Protein 4HNO (pdb70)

Sequence (285 aa):
MIKIGAHMPISKGFDRRVPQDTVNIGGNSFQIFPHNARSWSAKLPSDEEAATKFKREMKKHGIDWENAFCHSGYYLINLASPKDDDIWQKSVELLKKEVEICRRKLGIRYLNIHPGSHLGTGEEEEGIDRIVRGLNEEVLNNTEGVVILLENVSQKGGNIGYKLEQQLKKIRDLVDQRDRVAITYDTCHGFDSGYDITKKKEGVEALLNEIESLFGLERLKMIHLNDSKYPLGAAKDRHERIGSGFIGEEGFAVFFSFKEIQEVPWILETPGGNEEHAEDIKKVFEIIEKFGIE

Organism: Thermotoga maritima (strain ATCC 43589 / DSM 3109 / JCM 10099 / NBRC 100826 / MSB8) (NCBI:txid243274)

Solvent-accessible surface area: 12314 Å² total; per-residue (Å²): 135,19,53,2,0,0,38,1,73,29,110,186,24,24,12,100,0,0,57,33,0,65,104,10,48,10,60,0,0,0,0,57,2,25,129,33,227,64,72,93,10,183,82,11,63,105,109,22,5,85,73,0,90,130,8,1,176,137,40,64,12,73,57,71,7,0,0,0,3,4,14,159,80,18,25,2,0,1,41,110,87,98,61,35,98,95,0,3,96,4,0,35,67,0,0,72,0,0,122,56,0,14,2,106,12,0,0,2,59,0,11,21,24,95,65,64,22,55,126,90,0,7,85,57,0,14,168,0,0,28,72,0,0,74,93,9,126,52,2,22,0,0,0,0,0,6,0,94,77,88,7,40,2,0,41,81,0,57,10,0,46,82,0,25,77,100,2,90,54,126,110,24,0,0,0,0,1,0,0,0,4,0,7,2,17,44,26,33,0,40,126,116,94,19,0,76,56,2,12,101,56,0,97,96,33,19,22,57,109,28,9,39,0,0,0,0,0,0,0,100,83,66,80,44,31,27,101,38,130,41,21,65,5,24,78,21,117,7,12,50,121,2,0,7,40,0,1,55,34,118,77,2,20,117,12,10,1,0,0,30,6,52,54,33,33,127,58,8,16,96,4,5,127,63,0,86,96,2,33,146,138,74,57,28,127

Radius of gyration: 17.95 Å; Cα contacts (8 Å, |Δi|>4): 634; chains: 1; bounding box: 44×44×40 Å

InterPro domains:
  IPR001719 AP endonuclease 2 [MF_00152] (2-279)
  IPR001719 AP endonuclease 2 [PS51432] (1-280)
  IPR001719 AP endonuclease 2 [PTHR21445] (2-280)
  IPR001719 AP endonuclease 2 [SM00518] (3-279)
  IPR001719 AP endonuclease 2 [TIGR00587] (3-273)
  IPR001719 AP endonuclease 2 [cd00019] (4-282)
  IPR013022 Xylose isomerase-like, TIM barrel domain [PF01261] (21-272)
  IPR018246 AP endonuclease 2, zinc binding site [PS00729] (69-77)
  IPR018246 AP endonuclease 2, zinc binding site [PS00730] (174-181)
  IPR018246 AP endonuclease 2, zinc binding site [PS00731] (214-230)
  IPR036237 Xylose isomerase-like superfamily [SSF51658] (1-281)

Nearest PDB structures (foldseek):
  4hno-assembly1_A  TM=1.004E+00  e=1.599E-60  Thermotoga maritima MSB8
  2nq9-assembly1_A  TM=9.482E-01  e=7.000E-30  Escherichia coli
  2nqj-assembly1_A  TM=9.503E-01  e=1.120E-29  Escherichia coli
  8rly-assembly2_B  TM=9.471E-01  e=1.593E-29  Escherichia coli
  4k1g-assembly2_B  TM=9.510E-01  e=4.864E-29  Escherichia coli K-12

CATH classification: 3.20.20.150

B-factor: mean 17.29, std 10.72, range [5.76, 84.01]

Foldseek 3Di:
DFAEFAEAEAPVALLCVLVLGVVLVHQAYEYALADDPDLDGDADDLVRLVSNVVSCVVSVRDLLRYEYEYDPQQALLEPDVVSNVSNLVSVLVSLVNCVSNVRAEYEYAQHFNQPPDLVSSLVSSQVSVQSNDVVDDRHAYAHEAAFDPGRGFRLDVVRVLVNLVSHPPSVSYAYEYEPQSNQLSQQQLLDLVSLVVVVVVCCVRPRLVRHREYAYFAYQDGGNNRDPATAQAQPHHCHLNSVLSNCLDVSSSVHYYYYPHPDHSVSRSVSVVSSVVSCVVVVRD

Structure (mmCIF, N/CA/C/O backbone):
data_4HNO
#
_entry.id   4HNO
#
_cell.length_a   123.370
_cell.length_b   123.370
_cell.length_c   35.395
_cell.angle_alpha   90.00
_cell.angle_beta   90.00
_cell.angle_gamma   120.00
#
_symmetry.space_group_name_H-M   'P 61'
#
loop_
_entity.id
_entity.type
_entity.pdbx_description
1 polymer 'Probable endonuclease 4'
2 non-polymer 'ZINC ION'
3 non-polymer 'MANGANESE (II) ION'
4 non-polymer 'MAGNESIUM ION'
5 non-polymer 2-AMINO-2-HYDROXYMETHYL-PROPANE-1,3-DIOL
6 non-polymer 1,2-ETHANEDIOL
7 non-polymer 'SULFATE ION'
8 water water
#
loop_
_atom_site.group_PDB
_atom_site.id
_atom_site.type_symbol
_atom_site.label_atom_id
_atom_site.label_alt_id
_atom_site.label_comp_id
_atom_site.label_asym_id
_atom_site.label_entity_id
_atom_site.label_seq_id
_atom_site.pdbx_PDB_ins_code
_atom_site.Cartn_x
_atom_site.Cartn_y
_atom_site.Cartn_z
_atom_site.occupancy
_atom_site.B_iso_or_equiv
_atom_site.auth_seq_id
_atom_site.auth_comp_id
_atom_site.auth_asym_id
_atom_site.auth_atom_id
_atom_site.pdbx_PDB_model_num
ATOM 1 N N . MET A 1 4 ? 11.455 33.791 -25.105 1.00 30.82 1 MET A N 1
ATOM 2 C CA . MET A 1 4 ? 10.811 35.033 -25.590 1.00 29.35 1 MET A CA 1
ATOM 3 C C . MET A 1 4 ? 10.657 35.967 -24.400 1.00 26.77 1 MET A C 1
ATOM 4 O O . MET A 1 4 ? 11.375 36.961 -24.267 1.00 28.25 1 MET A O 1
ATOM 8 N N . ILE A 1 5 ? 9.727 35.611 -23.523 1.00 19.24 2 ILE A N 1
ATOM 9 C CA . ILE A 1 5 ? 9.428 36.388 -22.337 1.00 16.32 2 ILE A CA 1
ATOM 10 C C . ILE A 1 5 ? 10.585 36.299 -21.368 1.00 15.07 2 ILE A C 1
ATOM 11 O O . ILE A 1 5 ? 11.180 35.235 -21.171 1.00 16.17 2 ILE A O 1
ATOM 27 N N . LYS A 1 6 ? 10.903 37.446 -20.776 1.00 14.60 3 LYS A N 1
ATOM 28 C CA . LYS A 1 6 ? 11.910 37.554 -19.728 1.00 13.39 3 LYS A CA 1
ATOM 29 C C . LYS A 1 6 ? 11.122 37.736 -18.436 1.00 12.29 3 LYS A C 1
ATOM 30 O O . LYS A 1 6 ? 10.413 38.712 -18.284 1.00 12.88 3 LYS A O 1
ATOM 49 N N . ILE A 1 7 ? 11.192 36.745 -17.550 1.00 12.55 4 ILE A N 1
ATOM 50 C CA . ILE A 1 7 ? 10.356 36.699 -16.372 1.00 12.02 4 ILE A CA 1
ATOM 51 C C . ILE A 1 7 ? 11.091 36.069 -15.207 1.00 11.84 4 ILE A C 1
ATOM 52 O O . ILE A 1 7 ? 11.902 35.157 -15.374 1.00 13.02 4 ILE A O 1
ATOM 68 N N . GLY A 1 8 ? 10.810 36.579 -14.022 1.00 11.11 5 GLY A N 1
ATOM 69 C CA . GLY A 1 8 ? 11.299 35.987 -12.806 1.00 11.33 5 GLY A CA 1
ATOM 70 C C . GLY A 1 8 ? 10.649 36.674 -11.622 1.00 10.40 5 GLY A C 1
ATOM 71 O O . GLY A 1 8 ? 9.570 37.242 -11.752 1.00 10.72 5 GLY A O 1
ATOM 75 N N . ALA A 1 9 ? 11.319 36.613 -10.476 1.00 11.03 6 ALA A N 1
ATOM 76 C CA . ALA A 1 9 ? 10.764 37.110 -9.239 1.00 10.92 6 ALA A CA 1
ATOM 77 C C . ALA A 1 9 ? 11.851 37.714 -8.369 1.00 10.29 6 ALA A C 1
ATOM 78 O O . ALA A 1 9 ? 13.046 37.534 -8.615 1.00 10.37 6 ALA A O 1
ATOM 85 N N . HIS A 1 10 ? 11.417 38.435 -7.348 1.00 10.14 7 HIS A N 1
ATOM 86 C CA . HIS A 1 10 ? 12.285 38.807 -6.259 1.00 10.31 7 HIS A CA 1
ATOM 87 C C . HIS A 1 10 ? 12.623 37.531 -5.487 1.00 11.07 7 HIS A C 1
ATOM 88 O O . HIS A 1 10 ? 11.733 36.796 -5.071 1.00 13.01 7 HIS A O 1
ATOM 102 N N . MET A 1 11 ? 13.914 37.266 -5.338 1.00 10.54 8 MET A N 1
ATOM 103 C CA . MET A 1 11 ? 14.409 36.010 -4.800 1.00 11.26 8 MET A CA 1
ATOM 104 C C . MET A 1 11 ? 15.112 36.223 -3.482 1.00 11.62 8 MET A C 1
ATOM 105 O O . MET A 1 11 ? 15.837 37.201 -3.316 1.00 12.21 8 MET A O 1
ATOM 119 N N . PRO A 1 12 ? 14.988 35.271 -2.557 1.00 13.54 9 PRO A N 1
ATOM 120 C CA . PRO A 1 12 ? 15.682 35.390 -1.279 1.00 14.01 9 PRO A CA 1
ATOM 121 C C . PRO A 1 12 ? 17.183 35.144 -1.410 1.00 13.06 9 PRO A C 1
ATOM 122 O O . PRO A 1 12 ? 17.644 34.304 -2.187 1.00 14.01 9 PRO A O 1
ATOM 133 N N . ILE A 1 13 ? 17.948 35.875 -0.616 1.00 13.48 10 ILE A N 1
ATOM 134 C CA . ILE A 1 13 ? 19.401 35.743 -0.602 1.00 13.73 10 ILE A CA 1
ATOM 135 C C . ILE A 1 13 ? 19.939 35.098 0.674 1.00 14.45 10 ILE A C 1
ATOM 136 O O . ILE A 1 13 ? 21.146 34.949 0.815 1.00 15.10 10 ILE A O 1
ATOM 152 N N . SER A 1 14 ? 19.065 34.728 1.599 1.00 17.51 11 SER A N 1
ATOM 153 C CA . SER A 1 14 ? 19.509 34.317 2.931 1.00 22.48 11 SER A CA 1
ATOM 154 C C . SER A 1 14 ? 20.384 33.061 2.922 1.00 21.84 11 SER A C 1
ATOM 155 O O . SER A 1 14 ? 21.194 32.878 3.821 1.00 25.50 11 SER A O 1
ATOM 163 N N . LYS A 1 15 ? 20.221 32.207 1.915 1.00 19.80 12 LYS A N 1
ATOM 164 C CA . LYS A 1 15 ? 21.046 31.011 1.795 1.00 22.21 12 LYS A CA 1
ATOM 165 C C . LYS A 1 15 ? 22.271 31.237 0.913 1.00 18.45 12 LYS A C 1
ATOM 166 O O . LYS A 1 15 ? 23.017 30.300 0.631 1.00 20.84 12 LYS A O 1
ATOM 185 N N . GLY A 1 16 ? 22.479 32.486 0.507 1.00 14.92 13 GLY A N 1
ATOM 186 C CA . GLY A 1 16 ? 23.611 32.859 -0.321 1.00 14.26 13 GLY A CA 1
ATOM 187 C C . GLY A 1 16 ? 23.183 33.376 -1.684 1.00 12.43 13 GLY A C 1
ATOM 188 O O . GLY A 1 16 ? 22.213 32.888 -2.278 1.00 13.06 13 GLY A O 1
ATOM 192 N N . PHE A 1 17 ? 23.926 34.354 -2.189 1.00 12.09 14 PHE A N 1
ATOM 193 C CA . PHE A 1 17 ? 23.645 34.880 -3.503 1.00 10.71 14 PHE A CA 1
ATOM 194 C C . PHE A 1 17 ? 23.747 33.779 -4.556 1.00 10.85 14 PHE A C 1
ATOM 195 O O . PHE A 1 17 ? 23.003 33.767 -5.529 1.00 11.57 14 PHE A O 1
ATOM 212 N N . ASP A 1 18 ? 24.700 32.867 -4.377 1.00 11.62 15 ASP A N 1
ATOM 213 C CA . ASP A 1 18 ? 24.972 31.857 -5.379 1.00 12.17 15 ASP A CA 1
ATOM 214 C C . ASP A 1 18 ? 23.834 30.859 -5.575 1.00 11.64 15 ASP A C 1
ATOM 215 O O . ASP A 1 18 ? 23.844 30.177 -6.590 1.00 12.66 15 ASP A O 1
ATOM 224 N N . ARG A 1 19 ? 22.854 30.803 -4.672 1.00 11.88 16 ARG A N 1
ATOM 225 C CA A ARG A 1 19 ? 21.695 29.938 -4.854 0.46 12.62 16 ARG A CA 1
ATOM 226 C CA B ARG A 1 19 ? 21.698 29.937 -4.852 0.54 12.45 16 ARG A CA 1
ATOM 227 C C . ARG A 1 19 ? 20.672 30.521 -5.820 1.00 12.02 16 ARG A C 1
ATOM 228 O O . ARG A 1 19 ? 19.811 29.803 -6.329 1.00 13.06 16 ARG A O 1
ATOM 267 N N . VAL A 1 20 ? 20.754 31.828 -6.061 1.00 11.07 17 VAL A N 1
ATOM 268 C CA . VAL A 1 20 ? 19.721 32.535 -6.790 1.00 11.22 17 VAL A CA 1
ATOM 269 C C . VAL A 1 20 ? 19.562 32.070 -8.242 1.00 11.57 17 VAL A C 1
ATOM 270 O O . VAL A 1 20 ? 18.438 31.888 -8.689 1.00 11.65 17 VAL A O 1
ATOM 283 N N . PRO A 1 21 ? 20.659 31.822 -8.979 1.00 10.88 18 PRO A N 1
ATOM 284 C CA . PRO A 1 21 ? 20.456 31.367 -10.359 1.00 11.43 18 PRO A CA 1
ATOM 285 C C . PRO A 1 21 ? 19.700 30.035 -10.452 1.00 11.80 18 PRO A C 1
ATOM 286 O O . PRO A 1 21 ? 18.763 29.915 -11.239 1.00 12.59 18 PRO A O 1
ATOM 297 N N . GLN A 1 22 ? 20.091 29.049 -9.653 1.00 12.52 19 GLN A N 1
ATOM 298 C CA . GLN A 1 22 ? 19.374 27.772 -9.657 1.00 12.98 19 GLN A CA 1
ATOM 299 C C . GLN A 1 22 ? 17.930 27.938 -9.188 1.00 13.49 19 GLN A C 1
ATOM 300 O O . GLN A 1 22 ? 17.017 27.335 -9.738 1.00 14.31 19 GLN A O 1
ATOM 314 N N . ASP A 1 23 ? 17.727 28.738 -8.148 1.00 12.86 20 ASP A N 1
ATOM 315 C CA . ASP A 1 23 ? 16.377 28.942 -7.644 1.00 13.46 20 ASP A CA 1
ATOM 316 C C . ASP A 1 23 ? 15.499 29.595 -8.723 1.00 13.64 20 ASP A C 1
ATOM 317 O O . ASP A 1 23 ? 14.323 29.254 -8.861 1.00 15.27 20 ASP A O 1
ATOM 326 N N . THR A 1 24 ? 16.072 30.513 -9.492 1.00 12.78 21 THR A N 1
ATOM 327 C CA . THR A 1 24 ? 15.376 31.178 -10.581 1.00 12.98 21 THR A CA 1
ATOM 328 C C . THR A 1 24 ? 14.956 30.168 -11.636 1.00 13.57 21 THR A C 1
ATOM 329 O O . THR A 1 24 ? 13.792 30.117 -12.053 1.00 14.16 21 THR A O 1
ATOM 340 N N . VAL A 1 25 ? 15.898 29.340 -12.065 1.00 13.17 22 VAL A N 1
ATOM 341 C CA . VAL A 1 25 ? 15.579 28.324 -13.052 1.00 15.10 22 VAL A CA 1
ATOM 342 C C . VAL A 1 25 ? 14.484 27.393 -12.512 1.00 15.90 22 VAL A C 1
ATOM 343 O O . VAL A 1 25 ? 13.559 27.002 -13.235 1.00 16.61 22 VAL A O 1
ATOM 356 N N . ASN A 1 26 ? 14.576 27.049 -11.229 1.00 15.31 23 ASN A N 1
ATOM 357 C CA . ASN A 1 26 ? 13.624 26.119 -10.618 1.00 17.66 23 ASN A CA 1
ATOM 358 C C . ASN A 1 26 ? 12.203 26.642 -10.545 1.00 17.37 23 ASN A C 1
ATOM 359 O O . ASN A 1 26 ? 11.276 25.848 -10.509 1.00 20.98 23 ASN A O 1
ATOM 370 N N . ILE A 1 27 ? 12.023 27.956 -10.512 1.00 15.52 24 ILE A N 1
ATOM 371 C CA . ILE A 1 27 ? 10.665 28.505 -10.558 1.00 15.81 24 ILE A CA 1
ATOM 372 C C . ILE A 1 27 ? 10.194 28.799 -11.976 1.00 15.38 24 ILE A C 1
ATOM 373 O O . ILE A 1 27 ? 9.082 29.290 -12.150 1.00 16.81 24 ILE A O 1
ATOM 389 N N . GLY A 1 28 ? 11.016 28.491 -12.981 1.00 15.71 25 GLY A N 1
ATOM 390 C CA . GLY A 1 28 ? 10.650 28.729 -14.365 1.00 16.32 25 GLY A CA 1
ATOM 391 C C . GLY A 1 28 ? 11.041 30.097 -14.885 1.00 14.98 25 GLY A C 1
ATOM 392 O O . GLY A 1 28 ? 10.513 30.549 -15.898 1.00 16.80 25 GLY A O 1
ATOM 396 N N . GLY A 1 29 ? 11.973 30.754 -14.197 1.00 14.83 26 GLY A N 1
ATOM 397 C CA . GLY A 1 29 ? 12.388 32.091 -14.580 1.00 14.07 26 GLY A CA 1
ATOM 398 C C . GLY A 1 29 ? 13.708 32.134 -15.322 1.00 13.76 26 GLY A C 1
ATOM 399 O O . GLY A 1 29 ? 14.471 31.161 -15.341 1.00 14.89 26 GLY A O 1
ATOM 403 N N . ASN A 1 30 ? 13.983 33.309 -15.892 1.00 13.64 27 ASN A N 1
ATOM 404 C CA . ASN A 1 30 ? 15.245 33.592 -16.572 1.00 13.37 27 ASN A CA 1
ATOM 405 C C . ASN A 1 30 ? 15.743 34.992 -16.216 1.00 13.01 27 ASN A C 1
ATOM 406 O O . ASN A 1 30 ? 16.642 35.506 -16.875 1.00 13.97 27 ASN A O 1
ATOM 417 N N . SER A 1 31 ? 15.169 35.555 -15.147 1.00 11.93 28 SER A N 1
ATOM 418 C CA . SER A 1 31 ? 15.462 36.895 -14.666 1.00 11.34 28 SER A CA 1
ATOM 419 C C . SER A 1 31 ? 15.266 36.867 -13.153 1.00 10.95 28 SER A C 1
ATOM 420 O O . SER A 1 31 ? 14.570 35.994 -12.638 1.00 11.32 28 SER A O 1
ATOM 428 N N . PHE A 1 32 ? 15.824 37.832 -12.426 1.00 10.30 29 PHE A N 1
ATOM 429 C CA . PHE A 1 32 ? 15.554 37.913 -10.998 1.00 9.97 29 PHE A CA 1
ATOM 430 C C . PHE A 1 32 ? 15.889 39.279 -10.451 1.00 9.42 29 PHE A C 1
ATOM 431 O O . PHE A 1 32 ? 16.655 40.039 -11.065 1.00 9.72 29 PHE A O 1
ATOM 448 N N . GLN A 1 33 ? 15.327 39.550 -9.278 1.00 9.10 30 GLN A N 1
ATOM 449 C CA . GLN A 1 33 ? 15.723 40.682 -8.447 1.00 8.87 30 GLN A CA 1
ATOM 450 C C . GLN A 1 33 ? 16.099 40.148 -7.073 1.00 9.12 30 GLN A C 1
ATOM 451 O O . GLN A 1 33 ? 15.492 39.196 -6.597 1.00 10.03 30 GLN A O 1
ATOM 465 N N . ILE A 1 34 ? 17.091 40.779 -6.458 1.00 8.60 31 ILE A N 1
ATOM 466 C CA . ILE A 1 34 ? 17.533 40.437 -5.111 1.00 9.07 31 ILE A CA 1
ATOM 467 C C . ILE A 1 34 ? 17.798 41.708 -4.337 1.00 8.59 31 ILE A C 1
ATOM 468 O O . ILE A 1 34 ? 18.122 42.744 -4.900 1.00 9.67 31 ILE A O 1
ATOM 484 N N . PHE A 1 35 ? 17.723 41.629 -3.012 1.00 8.93 32 PHE A N 1
ATOM 485 C CA . PHE A 1 35 ? 18.328 42.662 -2.171 1.00 8.82 32 PHE A CA 1
ATOM 486 C C . PHE A 1 35 ? 19.858 42.478 -2.191 1.00 8.83 32 PHE A C 1
ATOM 487 O O . PHE A 1 35 ? 20.351 41.395 -2.450 1.00 10.33 32 PHE A O 1
ATOM 504 N N . PRO A 1 36 ? 20.610 43.527 -1.872 1.00 9.17 33 PRO A N 1
ATOM 505 C CA . PRO A 1 36 ? 22.078 43.427 -1.891 1.00 9.58 33 PRO A CA 1
ATOM 506 C C . PRO A 1 36 ? 22.664 42.997 -0.553 1.00 8.40 33 PRO A C 1
ATOM 507 O O . PRO A 1 36 ? 23.861 42.792 -0.463 1.00 9.41 33 PRO A O 1
ATOM 518 N N . HIS A 1 37 ? 21.831 42.894 0.469 1.00 9.63 34 HIS A N 1
ATOM 519 C CA . HIS A 1 37 ? 22.255 42.632 1.828 1.00 10.62 34 HIS A CA 1
ATOM 520 C C . HIS A 1 37 ? 20.991 42.406 2.640 1.00 12.53 34 HIS A C 1
ATOM 521 O O . HIS A 1 37 ? 19.879 42.622 2.153 1.00 13.75 34 HIS A O 1
ATOM 535 N N . ASN A 1 38 ? 21.184 42.016 3.892 1.00 15.30 35 ASN A N 1
ATOM 536 C CA . ASN A 1 38 ? 20.089 41.916 4.844 1.00 20.20 35 ASN A CA 1
ATOM 537 C C . ASN A 1 38 ? 20.329 42.828 6.044 1.00 20.92 35 ASN A C 1
ATOM 538 O O . ASN A 1 38 ? 19.965 42.496 7.176 1.00 22.83 35 ASN A O 1
ATOM 549 N N . ALA A 1 39 ? 20.954 43.969 5.810 1.00 21.35 36 ALA A N 1
ATOM 550 C CA . ALA A 1 39 ? 21.249 44.889 6.905 1.00 23.12 36 ALA A CA 1
ATOM 551 C C . ALA A 1 39 ? 19.978 45.463 7.541 1.00 23.14 36 ALA A C 1
ATOM 552 O O . ALA A 1 39 ? 19.010 45.765 6.860 1.00 28.01 36 ALA A O 1
ATOM 559 N N . ARG A 1 40 ? 19.997 45.648 8.852 1.00 22.69 37 ARG A N 1
ATOM 560 C CA . ARG A 1 40 ? 18.865 46.258 9.530 1.00 24.18 37 ARG A CA 1
ATOM 561 C C . ARG A 1 40 ? 19.160 47.675 9.919 1.00 19.59 37 ARG A C 1
ATOM 562 O O . ARG A 1 40 ? 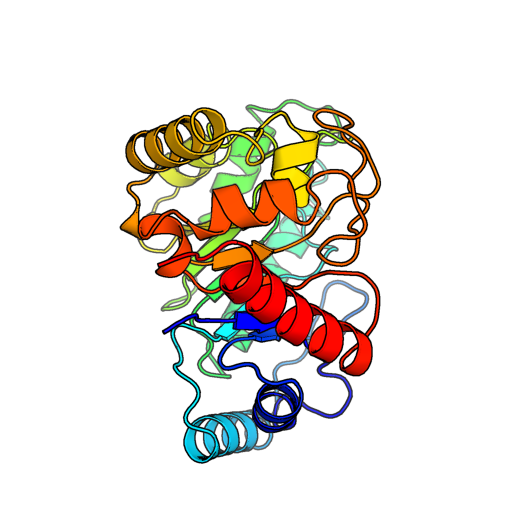18.351 48.310 10.594 1.00 22.73 37 ARG A O 1
ATOM 583 N N . SER A 1 41 ? 20.324 48.166 9.544 1.00 17.18 38 SER A N 1
ATOM 584 C CA . SER A 1 41 ? 20.665 49.549 9.850 1.00 14.24 38 SER A CA 1
ATOM 585 C C . SER A 1 41 ? 21.531 50.082 8.705 1.00 12.33 38 SER A C 1
ATOM 586 O O . SER A 1 41 ? 21.402 49.646 7.554 1.00 13.99 38 SER A O 1
ATOM 594 N N . TRP A 1 42 ? 22.374 51.041 9.033 1.00 10.66 39 TRP A N 1
ATOM 595 C CA . TRP A 1 42 ? 22.965 51.882 8.031 1.00 9.84 39 TRP A CA 1
ATOM 596 C C . TRP A 1 42 ? 24.286 51.370 7.462 1.00 9.91 39 TRP A C 1
ATOM 597 O O . TRP A 1 42 ? 24.856 52.026 6.603 1.00 13.12 39 TRP A O 1
ATOM 618 N N . SER A 1 43 ? 24.735 50.201 7.889 1.00 9.40 40 SER A N 1
ATOM 619 C CA . SER A 1 43 ? 25.942 49.599 7.343 1.00 9.40 40 SER A CA 1
ATOM 620 C C . SER A 1 43 ? 25.614 48.236 6.756 1.00 9.99 40 SER A C 1
ATOM 621 O O . SER A 1 43 ? 24.735 47.528 7.248 1.00 13.87 40 SER A O 1
ATOM 634 N N . ALA A 1 44 ? 26.297 47.889 5.681 1.00 8.79 41 ALA A N 1
ATOM 635 C CA . ALA A 1 44 ? 26.113 46.597 5.051 1.00 9.06 41 ALA A CA 1
ATOM 636 C C . ALA A 1 44 ? 27.476 46.041 4.647 1.00 8.94 41 ALA A C 1
ATOM 637 O O . ALA A 1 44 ? 28.335 46.748 4.121 1.00 9.64 41 ALA A O 1
ATOM 644 N N . LYS A 1 45 ? 27.643 44.752 4.851 1.00 9.98 42 LYS A N 1
ATOM 645 C CA . LYS A 1 45 ? 28.828 44.058 4.380 1.00 9.65 42 LYS A CA 1
ATOM 646 C C . LYS A 1 45 ? 28.782 43.840 2.877 1.00 9.15 42 LYS A C 1
ATOM 647 O O . LYS A 1 45 ? 27.720 43.756 2.240 1.00 10.06 42 LYS A O 1
ATOM 666 N N . LEU A 1 46 ? 29.973 43.726 2.317 1.00 10.08 43 LEU A N 1
ATOM 667 C CA . LEU A 1 46 ? 30.132 43.218 0.972 1.00 9.39 43 LEU A CA 1
ATOM 668 C C . LEU A 1 46 ? 30.024 41.696 0.971 1.00 9.33 43 LEU A C 1
ATOM 669 O O . LEU A 1 46 ? 30.407 41.046 1.939 1.00 10.53 43 LEU A O 1
ATOM 685 N N . PRO A 1 47 ? 29.628 41.112 -0.158 1.00 9.59 44 PRO A N 1
ATOM 686 C CA . PRO A 1 47 ? 29.865 39.677 -0.317 1.00 9.97 44 PRO A CA 1
ATOM 687 C C . PRO A 1 47 ? 31.361 39.407 -0.249 1.00 10.16 44 PRO A C 1
ATOM 688 O O . PRO A 1 47 ? 32.156 40.218 -0.715 1.00 10.42 44 PRO A O 1
ATOM 699 N N . SER A 1 48 ? 31.742 38.275 0.319 1.00 10.90 45 SER A N 1
ATOM 700 C CA . SER A 1 48 ? 33.137 37.887 0.292 1.00 11.18 45 SER A CA 1
ATOM 701 C C . SER A 1 48 ? 33.575 37.644 -1.148 1.00 10.59 45 SER A C 1
ATOM 702 O O . SER A 1 48 ? 32.760 37.450 -2.060 1.00 10.05 45 SER A O 1
ATOM 710 N N . ASP A 1 49 ? 34.885 37.620 -1.356 1.00 11.18 46 ASP A N 1
ATOM 711 C CA . ASP A 1 49 ? 35.406 37.263 -2.658 1.00 11.11 46 ASP A CA 1
ATOM 712 C C . ASP A 1 49 ? 34.861 35.919 -3.109 1.00 10.72 46 ASP A C 1
ATOM 713 O O . ASP A 1 49 ? 34.467 35.754 -4.262 1.00 11.25 46 ASP A O 1
ATOM 728 N N . GLU A 1 50 ? 34.877 34.941 -2.221 1.00 11.55 47 GLU A N 1
ATOM 729 C CA A GLU A 1 50 ? 34.396 33.608 -2.543 0.63 12.28 47 GLU A CA 1
ATOM 730 C CA B GLU A 1 50 ? 34.403 33.605 -2.542 0.37 13.19 47 GLU A CA 1
ATOM 731 C C . GLU A 1 50 ? 32.923 33.629 -2.915 1.00 11.64 47 GLU A C 1
ATOM 732 O O . GLU A 1 50 ? 32.513 32.980 -3.875 1.00 11.96 47 GLU A O 1
ATOM 753 N N . ALA A 1 51 ? 32.129 34.370 -2.149 1.00 10.98 48 ALA A N 1
ATOM 754 C CA . ALA A 1 51 ? 30.704 34.433 -2.421 1.00 11.07 48 ALA A CA 1
ATOM 755 C C . ALA A 1 51 ? 30.421 35.057 -3.782 1.00 10.46 48 ALA A C 1
ATOM 756 O O . ALA A 1 51 ? 29.530 34.602 -4.515 1.00 10.32 48 ALA A O 1
ATOM 763 N N . ALA A 1 52 ? 31.146 36.116 -4.123 1.00 9.83 49 ALA A N 1
ATOM 764 C CA . ALA A 1 52 ? 30.945 36.774 -5.401 1.00 9.96 49 ALA A CA 1
ATOM 765 C C . ALA A 1 52 ? 31.352 35.862 -6.551 1.00 9.29 49 ALA A C 1
ATOM 766 O O . ALA A 1 52 ? 30.673 35.798 -7.565 1.00 9.65 49 ALA A O 1
ATOM 773 N N . THR A 1 53 ? 32.469 35.160 -6.391 1.00 9.56 50 THR A N 1
ATOM 774 C CA . THR A 1 53 ? 32.911 34.249 -7.436 1.00 10.59 50 THR A CA 1
ATOM 775 C C . THR A 1 53 ? 31.902 33.133 -7.642 1.00 9.15 50 THR A C 1
ATOM 776 O O . THR A 1 53 ? 31.578 32.772 -8.763 1.00 9.49 50 THR A O 1
ATOM 787 N N . LYS A 1 54 ? 31.393 32.568 -6.552 1.00 10.00 51 LYS A N 1
ATOM 788 C CA . LYS A 1 54 ? 30.439 31.472 -6.666 1.00 10.40 51 LYS A CA 1
ATOM 789 C C . LYS A 1 54 ? 29.155 31.954 -7.358 1.00 9.53 51 LYS A C 1
ATOM 790 O O . LYS A 1 54 ? 28.562 31.238 -8.147 1.00 10.39 51 LYS A O 1
ATOM 825 N N . PHE A 1 55 ? 28.716 33.159 -7.008 1.00 9.35 52 PHE A N 1
ATOM 826 C CA . PHE A 1 55 ? 27.555 33.744 -7.671 1.00 9.11 52 PHE A CA 1
ATOM 827 C C . PHE A 1 55 ? 27.776 33.854 -9.177 1.00 8.94 52 PHE A C 1
ATOM 828 O O . PHE A 1 55 ? 26.930 33.442 -9.968 1.00 9.50 52 PHE A O 1
ATOM 845 N N . LYS A 1 56 ? 28.922 34.399 -9.570 1.00 9.21 53 LYS A N 1
ATOM 846 C CA . LYS A 1 56 ? 29.215 34.531 -10.987 1.00 8.96 53 LYS A CA 1
ATOM 847 C C . LYS A 1 56 ? 29.295 33.160 -11.663 1.00 9.14 53 LYS A C 1
ATOM 848 O O . LYS A 1 56 ? 28.861 33.001 -12.807 1.00 9.67 53 LYS A O 1
ATOM 867 N N . ARG A 1 57 ? 29.850 32.174 -10.975 1.00 9.38 54 ARG A N 1
ATOM 868 C CA . ARG A 1 57 ? 29.964 30.833 -11.528 1.00 9.48 54 ARG A CA 1
ATOM 869 C C . ARG A 1 57 ? 28.576 30.257 -11.809 1.00 9.32 54 ARG A C 1
ATOM 870 O O . ARG A 1 57 ? 28.332 29.678 -12.856 1.00 10.31 54 ARG A O 1
ATOM 909 N N . GLU A 1 58 ? 27.674 30.417 -10.852 1.00 9.89 55 GLU A N 1
ATOM 910 C CA . GLU A 1 58 ? 26.318 29.919 -10.996 1.00 9.95 55 GLU A CA 1
ATOM 911 C C . GLU A 1 58 ? 25.532 30.667 -12.068 1.00 9.90 55 GLU A C 1
ATOM 912 O O . GLU A 1 58 ? 24.725 30.084 -12.771 1.00 10.85 55 GLU A O 1
ATOM 924 N N . MET A 1 59 ? 25.765 31.979 -12.184 1.00 9.80 56 MET A N 1
ATOM 925 C CA . MET A 1 59 ? 25.175 32.746 -13.265 1.00 10.11 56 MET A CA 1
ATOM 926 C C . MET A 1 59 ? 25.584 32.169 -14.612 1.00 10.32 56 MET A C 1
ATOM 927 O O . MET A 1 59 ? 24.769 32.051 -15.536 1.00 11.13 56 MET A O 1
ATOM 941 N N . LYS A 1 60 ? 26.854 31.824 -14.735 1.00 10.14 57 LYS A N 1
ATOM 942 C CA . LYS A 1 60 ? 27.356 31.264 -15.978 1.00 10.58 57 LYS A CA 1
ATOM 943 C C . LYS A 1 60 ? 26.753 29.875 -16.215 1.00 11.11 57 LYS A C 1
ATOM 944 O O . LYS A 1 60 ? 26.261 29.579 -17.303 1.00 11.99 57 LYS A O 1
ATOM 963 N N . LYS A 1 61 ? 26.774 29.035 -15.186 1.00 10.67 58 LYS A N 1
ATOM 964 C CA . LYS A 1 61 ? 26.262 27.678 -15.310 1.00 11.52 58 LYS A CA 1
ATOM 965 C C . LYS A 1 61 ? 24.829 27.675 -15.813 1.00 12.16 58 LYS A C 1
ATOM 966 O O . LYS A 1 61 ? 24.464 26.880 -16.674 1.00 13.58 58 LYS A O 1
ATOM 985 N N . HIS A 1 62 ? 24.007 28.560 -15.259 1.00 11.87 59 HIS A N 1
ATOM 986 C CA . HIS A 1 62 ? 22.586 28.586 -15.570 1.00 12.94 59 HIS A CA 1
ATOM 987 C C . HIS A 1 62 ? 22.242 29.509 -16.717 1.00 13.36 59 HIS A C 1
ATOM 988 O O . HIS A 1 62 ? 21.074 29.640 -17.068 1.00 15.40 59 HIS A O 1
ATOM 1002 N N . GLY A 1 63 ? 23.244 30.130 -17.323 1.00 12.71 60 GLY A N 1
ATOM 1003 C CA . GLY A 1 63 ? 23.033 30.904 -18.522 1.00 14.20 60 GL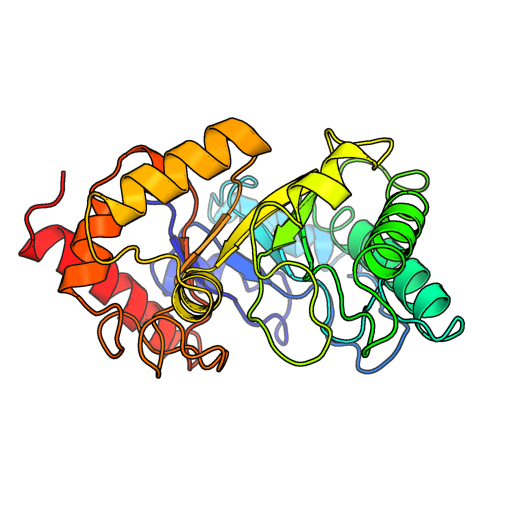Y A CA 1
ATOM 1004 C C . GLY A 1 63 ? 22.168 32.131 -18.321 1.00 13.34 60 GLY A C 1
ATOM 1005 O O . GLY A 1 63 ? 21.493 32.554 -19.247 1.00 14.93 60 GLY A O 1
ATOM 1009 N N . ILE A 1 64 ? 22.196 32.715 -17.128 1.00 12.65 61 ILE A N 1
ATOM 1010 C CA . ILE A 1 64 ? 21.360 33.881 -16.876 1.00 12.54 61 ILE A CA 1
ATOM 1011 C C . ILE A 1 64 ? 21.937 35.111 -17.565 1.00 11.86 61 ILE A C 1
ATOM 1012 O O . ILE A 1 64 ? 23.094 35.437 -17.387 1.00 14.74 61 ILE A O 1
ATOM 1028 N N . ASP A 1 65 ? 21.101 35.805 -18.320 1.00 11.57 62 ASP A N 1
ATOM 1029 C CA . ASP A 1 65 ? 21.482 37.029 -18.995 1.00 11.96 62 ASP A CA 1
ATOM 1030 C C . ASP A 1 65 ? 21.671 38.127 -17.935 1.00 10.94 62 ASP A C 1
ATOM 1031 O O . ASP A 1 65 ? 20.761 38.405 -17.150 1.00 11.36 62 ASP A O 1
ATOM 1040 N N . TRP A 1 66 ? 22.849 38.733 -17.907 1.00 11.36 63 TRP A N 1
ATOM 1041 C CA . TRP A 1 66 ? 23.127 39.785 -16.932 1.00 11.12 63 TRP A CA 1
ATOM 1042 C C . TRP A 1 66 ? 22.250 41.033 -17.109 1.00 11.51 63 TRP A C 1
ATOM 1043 O O . TRP A 1 66 ? 22.156 41.840 -16.201 1.00 12.06 63 TRP A O 1
ATOM 1064 N N . GLU A 1 67 ? 21.583 41.185 -18.256 1.00 10.96 64 GLU A N 1
ATOM 1065 C CA . GLU A 1 67 ? 20.620 42.280 -18.410 1.00 11.75 64 GLU A CA 1
ATOM 1066 C C . GLU A 1 67 ? 19.300 41.993 -17.730 1.00 11.10 64 GLU A C 1
ATOM 1067 O O . GLU A 1 67 ? 18.428 42.838 -17.718 1.00 13.34 64 GLU A O 1
ATOM 1079 N N . ASN A 1 68 ? 19.169 40.801 -17.164 1.00 11.10 65 ASN A N 1
ATOM 1080 C CA . ASN A 1 68 ? 17.941 40.358 -16.533 1.00 10.98 65 ASN A CA 1
ATOM 1081 C C . ASN A 1 68 ? 18.084 40.158 -15.022 1.00 10.70 65 ASN A C 1
ATOM 1082 O O . ASN A 1 68 ? 17.202 39.548 -14.417 1.00 10.84 65 ASN A O 1
ATOM 1093 N N . ALA A 1 69 ? 19.173 40.666 -14.444 1.00 10.06 66 ALA A N 1
ATOM 1094 C CA . ALA A 1 69 ? 19.478 40.488 -13.036 1.00 10.15 66 ALA A CA 1
ATOM 1095 C C . ALA A 1 69 ? 19.561 41.863 -12.387 1.00 9.13 66 ALA A C 1
ATOM 1096 O O . ALA A 1 69 ? 20.287 42.738 -12.863 1.00 10.11 66 ALA A O 1
ATOM 1103 N N . PHE A 1 70 ? 18.820 42.045 -11.305 1.00 8.87 67 PHE A N 1
ATOM 1104 C CA . PHE A 1 70 ? 18.652 43.353 -10.705 1.00 8.60 67 PHE A CA 1
ATOM 1105 C C . PHE A 1 70 ? 18.803 43.272 -9.194 1.00 8.33 67 PHE A C 1
ATOM 1106 O O . PHE A 1 70 ? 18.367 42.295 -8.584 1.00 9.06 67 PHE A O 1
ATOM 1123 N N . CYS A 1 71 ? 19.320 44.330 -8.581 1.00 8.79 68 CYS A N 1
ATOM 1124 C CA . CYS A 1 71 ? 19.211 44.500 -7.150 1.00 8.47 68 CYS A CA 1
ATOM 1125 C C . CYS A 1 71 ? 18.147 45.543 -6.838 1.00 8.18 68 CYS A C 1
ATOM 1126 O O . CYS A 1 71 ? 17.977 46.505 -7.583 1.00 9.75 68 CYS A O 1
ATOM 1139 N N . HIS A 1 72 ? 17.436 45.347 -5.741 1.00 8.53 69 HIS A N 1
ATOM 1140 C CA . HIS A 1 72 ? 16.548 46.358 -5.158 1.00 8.36 69 HIS A CA 1
ATOM 1141 C C . HIS A 1 72 ? 17.227 46.905 -3.912 1.00 8.52 69 HIS A C 1
ATOM 1142 O O . HIS A 1 72 ? 17.696 46.160 -3.076 1.00 9.96 69 HIS A O 1
ATOM 1156 N N . SER A 1 73 ? 17.280 48.225 -3.809 1.00 8.98 70 SER A N 1
ATOM 1157 C CA . SER A 1 73 ? 17.892 48.940 -2.716 1.00 9.71 70 SER A CA 1
ATOM 1158 C C . SER A 1 73 ? 17.081 48.727 -1.461 1.00 10.32 70 SER A C 1
ATOM 1159 O O . SER A 1 73 ? 15.883 48.441 -1.509 1.00 11.24 70 SER A O 1
ATOM 1167 N N . GLY A 1 74 ? 17.735 48.871 -0.323 1.00 11.00 71 GLY A N 1
ATOM 1168 C CA . GLY A 1 74 ? 17.105 48.638 0.955 1.00 12.11 71 GLY A CA 1
ATOM 1169 C C . GLY A 1 74 ? 16.066 49.661 1.337 1.00 12.89 71 GLY A C 1
ATOM 1170 O O . GLY A 1 74 ? 16.130 50.841 0.977 1.00 14.19 71 GLY A O 1
ATOM 1174 N N A TYR A 1 75 ? 15.022 49.245 2.054 0.46 28.89 72 TYR A N 1
ATOM 1175 N N B TYR A 1 75 ? 15.169 49.153 2.182 0.54 28.64 72 TYR A N 1
ATOM 1176 C CA A TYR A 1 75 ? 13.923 50.194 2.303 0.46 31.60 72 TYR A CA 1
ATOM 1177 C CA B TYR A 1 75 ? 13.982 49.837 2.686 0.54 31.40 72 TYR A CA 1
ATOM 1178 C C A TYR A 1 75 ? 14.227 51.262 3.402 0.46 30.75 72 TYR A C 1
ATOM 1179 C C B TYR A 1 75 ? 14.225 51.138 3.470 0.54 30.67 72 TYR A C 1
ATOM 1180 O O A TYR A 1 75 ? 13.353 52.074 3.692 0.46 30.22 72 TYR A O 1
ATOM 1181 O O B TYR A 1 75 ? 13.339 51.982 3.570 0.54 30.12 72 TYR A O 1
ATOM 1216 N N . LEU A 1 76 ? 15.430 51.294 3.997 1.00 17.05 73 LEU A N 1
ATOM 1217 C CA . LEU A 1 76 ? 15.811 52.441 4.857 1.00 16.16 73 LEU A CA 1
ATOM 1218 C C . LEU A 1 76 ? 16.229 53.684 4.088 1.00 12.33 73 LEU A C 1
ATOM 1219 O O . LEU A 1 76 ? 16.114 54.795 4.584 1.00 12.63 73 LEU A O 1
ATOM 1235 N N . ILE A 1 77 ? 16.825 53.487 2.925 1.00 10.84 74 ILE A N 1
ATOM 1236 C CA . ILE A 1 77 ? 17.407 54.599 2.201 1.00 10.67 74 ILE A CA 1
ATOM 1237 C C . ILE A 1 77 ? 16.310 55.559 1.749 1.00 10.15 74 ILE A C 1
ATOM 1238 O O . ILE A 1 77 ? 15.298 55.144 1.186 1.00 13.44 74 ILE A O 1
ATOM 1254 N N . ASN A 1 78 ? 16.509 56.835 2.029 1.00 8.70 75 ASN A N 1
ATOM 1255 C CA . ASN A 1 78 ? 15.539 57.854 1.661 1.00 8.54 75 ASN A CA 1
ATOM 1256 C C . ASN A 1 78 ? 16.268 59.141 1.323 1.00 8.25 75 ASN A C 1
ATOM 1257 O O . ASN A 1 78 ? 16.509 59.990 2.178 1.00 8.81 75 ASN A O 1
ATOM 1268 N N . LEU A 1 79 ? 16.608 59.262 0.046 1.00 8.58 76 LEU A N 1
ATOM 1269 C CA . LEU A 1 79 ? 17.332 60.427 -0.451 1.00 8.84 76 LEU A CA 1
ATOM 1270 C C . LEU A 1 79 ? 16.490 61.703 -0.488 1.00 8.65 76 LEU A C 1
ATOM 1271 O O . LEU A 1 79 ? 17.031 62.766 -0.756 1.00 9.20 76 LEU A O 1
ATOM 1287 N N . ALA A 1 80 ? 15.183 61.596 -0.224 1.00 8.23 77 ALA A N 1
ATOM 1288 C CA . ALA A 1 80 ? 14.348 62.786 -0.105 1.00 8.81 77 ALA A CA 1
ATOM 1289 C C . ALA A 1 80 ? 14.172 63.233 1.335 1.00 8.87 77 ALA A C 1
ATOM 1290 O O . ALA A 1 80 ? 13.513 64.239 1.577 1.00 9.95 77 ALA A O 1
ATOM 1297 N N . SER A 1 81 ? 14.740 62.522 2.294 1.00 9.19 78 SER A N 1
ATOM 1298 C CA . SER A 1 81 ? 14.470 62.838 3.683 1.00 9.22 78 SER A CA 1
ATOM 1299 C C . SER A 1 81 ? 14.853 64.266 3.997 1.00 9.33 78 SER A C 1
ATOM 1300 O O . SER A 1 81 ? 15.942 64.714 3.641 1.00 9.93 78 SER A O 1
ATOM 1308 N N . PRO A 1 82 ? 14.012 64.979 4.742 1.00 10.40 79 PRO A N 1
ATOM 1309 C CA . PRO A 1 82 ? 14.371 66.321 5.208 1.00 10.62 79 PRO A CA 1
ATOM 1310 C C . PRO A 1 82 ? 15.225 66.285 6.477 1.00 11.00 79 PRO A C 1
ATOM 1311 O O . PRO A 1 82 ? 15.523 67.344 7.016 1.00 12.44 79 PRO A O 1
ATOM 1322 N N . LYS A 1 83 ? 15.568 65.097 6.953 1.00 10.63 80 LYS A N 1
ATOM 1323 C CA . LYS A 1 83 ? 16.448 64.920 8.091 1.00 10.31 80 LYS A CA 1
ATOM 1324 C C . LYS A 1 83 ? 17.846 64.660 7.574 1.00 10.12 80 LYS A C 1
ATOM 1325 O O . LYS A 1 83 ? 18.111 63.656 6.924 1.00 10.48 80 LYS A O 1
ATOM 1344 N N . ASP A 1 84 ? 18.765 65.560 7.859 1.00 10.63 81 ASP A N 1
ATOM 1345 C CA . ASP A 1 84 ? 20.092 65.435 7.288 1.00 11.15 81 ASP A CA 1
ATOM 1346 C C . ASP A 1 84 ? 20.807 64.151 7.705 1.00 11.98 81 ASP A C 1
ATOM 1347 O O . ASP A 1 84 ? 21.557 63.598 6.914 1.00 12.67 81 ASP A O 1
ATOM 1356 N N A ASP A 1 85 ? 20.591 63.697 8.939 0.68 13.06 82 ASP A N 1
ATOM 1357 N N B ASP A 1 85 ? 20.573 63.649 8.909 0.32 13.16 82 ASP A N 1
ATOM 1358 C CA A ASP A 1 85 ? 21.142 62.412 9.388 0.68 13.75 82 ASP A CA 1
ATOM 1359 C CA B ASP A 1 85 ? 21.250 62.414 9.302 0.32 14.14 82 ASP A CA 1
ATOM 1360 C C A ASP A 1 85 ? 20.777 61.311 8.411 0.68 12.19 82 ASP A C 1
ATOM 1361 C C B ASP A 1 85 ? 20.761 61.205 8.501 0.32 12.32 82 ASP A C 1
ATOM 1362 O O A ASP A 1 85 ? 21.652 60.584 7.909 0.68 12.48 82 ASP A O 1
ATOM 1363 O O B ASP A 1 85 ? 21.548 60.312 8.163 0.32 11.22 82 ASP A O 1
ATOM 1380 N N . ILE A 1 86 ? 19.468 61.178 8.196 1.00 11.96 83 ILE A N 1
ATOM 1381 C CA . ILE A 1 86 ? 18.934 60.128 7.352 1.00 11.28 83 ILE A CA 1
ATOM 1382 C C . ILE A 1 86 ? 19.448 60.320 5.924 1.00 9.91 83 ILE A C 1
ATOM 1383 O O . ILE A 1 86 ? 19.848 59.349 5.266 1.00 9.49 83 ILE A O 1
ATOM 1400 N N . TRP A 1 87 ? 19.469 61.548 5.430 1.00 9.37 84 TRP A N 1
ATOM 1401 C CA . TRP A 1 87 ? 19.948 61.782 4.078 1.00 8.90 84 TRP A CA 1
ATOM 1402 C C . TRP A 1 87 ? 21.409 61.327 3.915 1.00 8.51 84 TRP A C 1
ATOM 1403 O O . TRP A 1 87 ? 21.745 60.607 2.980 1.00 8.63 84 TRP A O 1
ATOM 1424 N N . GLN A 1 88 ? 22.272 61.763 4.823 1.00 8.77 85 GLN A N 1
ATOM 1425 C CA . GLN A 1 88 ? 23.685 61.392 4.720 1.00 8.66 85 GLN A CA 1
ATOM 1426 C C . GLN A 1 88 ? 23.897 59.892 4.822 1.00 8.08 85 GLN A C 1
ATOM 1427 O O . GLN A 1 88 ? 24.670 59.314 4.057 1.00 8.51 85 GLN A O 1
ATOM 1441 N N . LYS A 1 89 ? 23.244 59.265 5.793 1.00 8.15 86 LYS A N 1
ATOM 1442 C CA . LYS A 1 89 ? 23.415 57.842 5.958 1.00 8.25 86 LYS A CA 1
ATOM 1443 C C . LYS A 1 89 ? 22.869 57.073 4.756 1.00 8.18 86 LYS A C 1
ATOM 1444 O O . LYS A 1 89 ? 23.405 56.032 4.369 1.00 8.35 86 LYS A O 1
ATOM 1463 N N . SER A 1 90 ? 21.796 57.590 4.168 1.00 8.22 87 SER A N 1
ATOM 1464 C CA . SER A 1 90 ? 21.215 57.015 2.961 1.00 8.77 87 SER A CA 1
ATOM 1465 C C . SER A 1 90 ? 22.185 57.093 1.791 1.00 8.59 87 SER A C 1
ATOM 1466 O O . SER A 1 90 ? 22.343 56.116 1.050 1.00 9.09 87 SER A O 1
ATOM 1474 N N . VAL A 1 91 ? 22.829 58.236 1.607 1.00 8.39 88 VAL A N 1
ATOM 1475 C CA . VAL A 1 91 ? 23.811 58.366 0.545 1.00 8.57 88 VAL A CA 1
ATOM 1476 C C . VAL A 1 91 ? 24.935 57.348 0.732 1.00 7.73 88 VAL A C 1
ATOM 1477 O O . VAL A 1 91 ? 25.346 56.670 -0.215 1.00 8.15 88 VAL A O 1
ATOM 1490 N N . GLU A 1 92 ? 25.444 57.225 1.955 1.00 7.73 89 GLU A N 1
ATOM 1491 C CA . GLU A 1 92 ? 26.561 56.322 2.168 1.00 7.89 89 GLU A CA 1
ATOM 1492 C C . GLU A 1 92 ? 26.157 54.868 1.993 1.00 7.67 89 GLU A C 1
ATOM 1493 O O . GLU A 1 92 ? 26.923 54.073 1.456 1.00 8.25 89 GLU A O 1
ATOM 1505 N N . LEU A 1 93 ? 24.962 54.501 2.438 1.00 7.59 90 LEU A N 1
ATOM 1506 C CA . LEU A 1 93 ? 24.531 53.127 2.260 1.00 7.70 90 LEU A CA 1
ATOM 1507 C C . LEU A 1 93 ? 24.253 52.838 0.784 1.00 7.33 90 LEU A C 1
ATOM 1508 O O . LEU A 1 93 ? 24.547 51.751 0.305 1.00 7.67 90 LEU A O 1
ATOM 1524 N N . LEU A 1 94 ? 23.714 53.815 0.055 1.00 7.83 91 LEU A N 1
ATOM 1525 C CA . LEU A 1 94 ? 23.488 53.599 -1.373 1.00 7.83 91 LEU A CA 1
ATOM 1526 C C . LEU A 1 94 ? 24.812 53.421 -2.117 1.00 7.92 91 LEU A C 1
ATOM 1527 O O . LEU A 1 94 ? 24.894 52.581 -3.012 1.00 8.12 91 LEU A O 1
ATOM 1543 N N . LYS A 1 95 ? 25.849 54.171 -1.743 1.00 8.03 92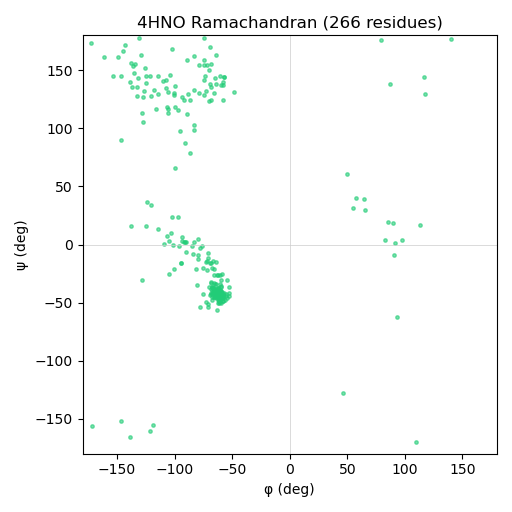 LYS A N 1
ATOM 1544 C CA . LYS A 1 95 ? 27.165 53.939 -2.330 1.00 8.22 92 LYS A CA 1
ATOM 1545 C C . LYS A 1 95 ? 27.618 52.504 -2.074 1.00 7.54 92 LYS A C 1
ATOM 1546 O O . LYS A 1 95 ? 28.145 51.843 -2.967 1.00 8.51 92 LYS A O 1
ATOM 1565 N N . LYS A 1 96 ? 27.449 52.033 -0.838 1.00 7.55 93 LYS A N 1
ATOM 1566 C CA . LYS A 1 96 ? 27.795 50.654 -0.520 1.00 7.35 93 LYS A CA 1
ATOM 1567 C C . LYS A 1 96 ? 26.974 49.660 -1.353 1.00 7.04 93 LYS A C 1
ATOM 1568 O O . LYS A 1 96 ? 27.514 48.689 -1.855 1.00 7.47 93 LYS A O 1
ATOM 1587 N N . GLU A 1 97 ? 25.675 49.922 -1.522 1.00 7.04 94 GLU A N 1
ATOM 1588 C CA . GLU A 1 97 ? 24.882 49.021 -2.354 1.00 7.22 94 GLU A CA 1
ATOM 1589 C C . GLU A 1 97 ? 25.380 48.999 -3.793 1.00 7.06 94 GLU A C 1
ATOM 1590 O O . GLU A 1 97 ? 25.398 47.934 -4.409 1.00 7.34 94 GLU A O 1
ATOM 1602 N N . VAL A 1 98 ? 25.776 50.144 -4.328 1.00 7.33 95 VAL A N 1
ATOM 1603 C CA . VAL A 1 98 ? 26.380 50.160 -5.660 1.00 7.54 95 VAL A CA 1
ATOM 1604 C C . VAL A 1 98 ? 27.628 49.291 -5.692 1.00 7.83 95 VAL A C 1
ATOM 1605 O O . VAL A 1 98 ? 27.844 48.534 -6.634 1.00 8.28 95 VAL A O 1
ATOM 1618 N N . GLU A 1 99 ? 28.461 49.390 -4.657 1.00 7.85 96 GLU A N 1
ATOM 1619 C CA . GLU A 1 99 ? 29.659 48.595 -4.619 1.00 8.55 96 GLU A CA 1
ATOM 1620 C C . GLU A 1 99 ? 29.376 47.104 -4.449 1.00 7.85 96 GLU A C 1
ATOM 1621 O O . GLU A 1 99 ? 30.121 46.280 -4.993 1.00 8.36 96 GLU A O 1
ATOM 1633 N N . ILE A 1 100 ? 28.322 46.739 -3.731 1.00 7.42 97 ILE A N 1
ATOM 1634 C CA . ILE A 1 100 ? 27.903 45.353 -3.674 1.00 7.79 97 ILE A CA 1
ATOM 1635 C C . ILE A 1 100 ? 27.524 44.867 -5.071 1.00 7.31 97 ILE A C 1
ATOM 1636 O O . ILE A 1 100 ? 27.949 43.792 -5.509 1.00 7.80 97 ILE A O 1
ATOM 1652 N N . CYS A 1 101 ? 26.696 45.653 -5.766 1.00 7.29 98 CYS A N 1
ATOM 1653 C CA . CYS A 1 101 ? 26.339 45.290 -7.128 1.00 7.51 98 CYS A CA 1
ATOM 1654 C C . CYS A 1 101 ? 27.578 45.103 -7.982 1.00 7.66 98 CYS A C 1
ATOM 1655 O O . CYS A 1 101 ? 27.702 44.126 -8.711 1.00 7.74 98 CYS A O 1
ATOM 1663 N N A ARG A 1 102 ? 28.497 46.059 -7.902 0.62 7.95 99 ARG A N 1
ATOM 1664 N N B ARG A 1 102 ? 28.500 46.057 -7.909 0.38 7.77 99 ARG A N 1
ATOM 1665 C CA A ARG A 1 102 ? 29.696 46.021 -8.728 0.62 8.38 99 ARG A CA 1
ATOM 1666 C CA B ARG A 1 102 ? 29.723 45.965 -8.700 0.38 8.19 99 ARG A CA 1
ATOM 1667 C C A ARG A 1 102 ? 30.504 44.755 -8.424 0.62 8.88 99 ARG A C 1
ATOM 1668 C C B ARG A 1 102 ? 30.444 44.667 -8.433 0.38 8.45 99 ARG A C 1
ATOM 1669 O O A ARG A 1 102 ? 31.026 44.132 -9.336 0.62 9.45 99 ARG A O 1
ATOM 1670 O O B ARG A 1 102 ? 30.876 43.966 -9.355 0.38 9.12 99 ARG A O 1
ATOM 1711 N N . LYS A 1 103 ? 30.607 44.353 -7.160 1.00 8.62 100 LYS A N 1
ATOM 1712 C CA . LYS A 1 103 ? 31.370 43.162 -6.803 1.00 8.77 100 LYS A CA 1
ATOM 1713 C C . LYS A 1 103 ? 30.713 41.885 -7.337 1.00 8.64 100 LYS A C 1
ATOM 1714 O O . LYS A 1 103 ? 31.407 40.964 -7.763 1.00 9.42 100 LYS A O 1
ATOM 1734 N N . LEU A 1 104 ? 29.382 41.834 -7.293 1.00 8.26 101 LEU A N 1
ATOM 1735 C CA . LEU A 1 104 ? 28.633 40.704 -7.827 1.00 8.56 101 LEU A CA 1
ATOM 1736 C C . LEU A 1 104 ? 28.556 40.675 -9.354 1.00 8.48 101 LEU A C 1
ATOM 1737 O O . LEU A 1 104 ? 28.250 39.628 -9.920 1.00 10.19 101 LEU A O 1
ATOM 1753 N N . GLY A 1 105 ? 28.780 41.818 -9.992 1.00 8.66 102 GLY A N 1
ATOM 1754 C CA . GLY A 1 105 ? 28.572 41.974 -11.410 1.00 9.34 102 GLY A CA 1
ATOM 1755 C C . GLY A 1 105 ? 27.168 42.462 -11.795 1.00 9.02 102 GLY A C 1
ATOM 1756 O O . GLY A 1 105 ? 26.874 42.603 -12.971 1.00 10.19 102 GLY A O 1
ATOM 1760 N N . ILE A 1 106 ? 26.320 42.710 -10.818 1.00 8.74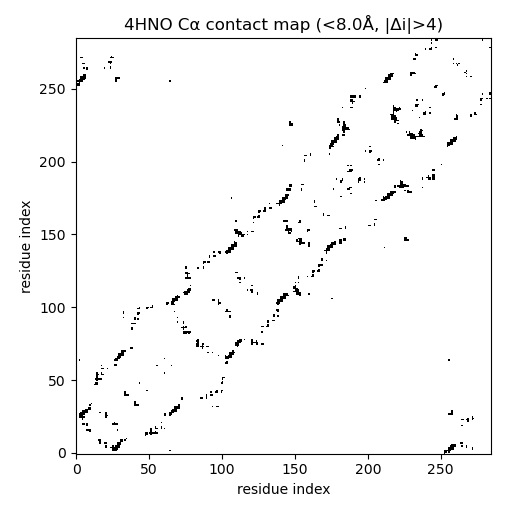 103 ILE A N 1
ATOM 1761 C CA . ILE A 1 106 ? 24.969 43.188 -11.089 1.00 9.16 103 ILE A CA 1
ATOM 1762 C C . ILE A 1 106 ? 25.049 44.612 -11.643 1.00 8.48 103 ILE A C 1
ATOM 1763 O O . ILE A 1 106 ? 25.767 45.471 -11.127 1.00 9.08 103 ILE A O 1
ATOM 1787 N N . ARG A 1 107 ? 24.261 44.836 -12.682 1.00 8.51 104 ARG A N 1
ATOM 1788 C CA . ARG A 1 107 ? 24.348 46.036 -13.478 1.00 9.32 104 ARG A CA 1
ATOM 1789 C C . ARG A 1 107 ? 23.375 47.150 -13.062 1.00 7.96 104 ARG A C 1
ATOM 1790 O O . ARG A 1 107 ? 23.530 48.288 -13.479 1.00 8.84 104 ARG A O 1
ATOM 1811 N N . TYR A 1 108 ? 22.378 46.785 -12.270 1.00 8.09 105 TYR A N 1
ATOM 1812 C CA . TYR A 1 108 ? 21.228 47.656 -11.996 1.00 7.83 105 TYR A CA 1
ATOM 1813 C C . TYR A 1 108 ? 20.883 47.606 -10.513 1.00 7.95 105 TYR A C 1
ATOM 1814 O O . TYR A 1 108 ? 20.768 46.529 -9.929 1.00 9.01 105 TYR A O 1
ATOM 1832 N N . LEU A 1 109 ? 20.628 48.787 -9.958 1.00 7.61 106 LEU A N 1
ATOM 1833 C CA . LEU A 1 109 ? 20.202 48.944 -8.571 1.00 7.32 106 LEU A CA 1
ATOM 1834 C C . LEU A 1 109 ? 18.946 49.802 -8.575 1.00 7.44 106 LEU A C 1
ATOM 1835 O O . LEU A 1 109 ? 18.992 50.985 -8.928 1.00 7.69 106 LEU A O 1
ATOM 1851 N N . ASN A 1 110 ? 17.834 49.197 -8.201 1.00 7.59 107 ASN A N 1
ATOM 1852 C CA . ASN A 1 110 ? 16.514 49.814 -8.250 1.00 7.49 107 ASN A CA 1
ATOM 1853 C C . ASN A 1 110 ? 16.170 50.454 -6.919 1.00 7.57 107 ASN A C 1
ATOM 1854 O O . ASN A 1 110 ? 16.199 49.776 -5.886 1.00 8.68 107 ASN A O 1
ATOM 1865 N N . ILE A 1 111 ? 15.789 51.730 -6.952 1.00 8.02 108 ILE A N 1
ATOM 1866 C CA . ILE A 1 111 ? 15.424 52.465 -5.754 1.00 8.03 108 ILE A CA 1
ATOM 1867 C C . ILE A 1 111 ? 14.036 53.086 -5.900 1.00 7.91 108 ILE A C 1
ATOM 1868 O O . ILE A 1 111 ? 13.605 53.461 -6.969 1.00 9.42 108 ILE A O 1
ATOM 1884 N N . HIS A 1 112 ? 13.376 53.249 -4.771 1.00 8.37 109 HIS A N 1
ATOM 1885 C CA . HIS A 1 112 ? 12.246 54.167 -4.670 1.00 8.88 109 HIS A CA 1
ATOM 1886 C C . HIS A 1 112 ? 12.844 55.566 -4.442 1.00 8.28 109 HIS A C 1
ATOM 1887 O O . HIS A 1 112 ? 13.726 55.726 -3.604 1.00 9.89 109 HIS A O 1
ATOM 1901 N N . PRO A 1 113 ? 12.396 56.569 -5.166 1.00 8.24 110 PRO A N 1
ATOM 1902 C CA . PRO A 1 113 ? 13.027 57.888 -5.055 1.00 8.67 110 PRO A CA 1
ATOM 1903 C C . PRO A 1 113 ? 13.148 58.430 -3.644 1.00 8.42 110 PRO A C 1
ATOM 1904 O O . PRO A 1 113 ? 14.201 58.979 -3.296 1.00 9.70 110 PRO A O 1
ATOM 1915 N N . GLY A 1 114 ? 12.096 58.312 -2.859 1.00 8.84 111 GLY A N 1
ATOM 1916 C CA . GLY A 1 114 ? 12.119 58.791 -1.499 1.00 9.94 111 GLY A CA 1
ATOM 1917 C C . GLY A 1 114 ? 10.808 59.450 -1.105 1.00 8.97 111 GLY A C 1
ATOM 1918 O O . GLY A 1 114 ? 9.878 59.591 -1.902 1.00 10.31 111 GLY A O 1
ATOM 1922 N N . SER A 1 115 ? 10.758 59.849 0.162 1.00 8.70 112 SER A N 1
ATOM 1923 C CA . SER A 1 115 ? 9.631 60.598 0.703 1.00 8.96 112 SER A CA 1
ATOM 1924 C C . SER A 1 115 ? 10.140 61.872 1.361 1.00 9.43 112 SER A C 1
ATOM 1925 O O . SER A 1 115 ? 11.063 61.829 2.175 1.00 9.18 112 SER A O 1
ATOM 1938 N N . HIS A 1 116 ? 9.505 63.006 1.032 1.00 9.55 113 HIS A N 1
ATOM 1939 C CA . HIS A 1 116 ? 9.856 64.285 1.626 1.00 9.87 113 HIS A CA 1
ATOM 1940 C C . HIS A 1 116 ? 9.183 64.551 2.951 1.00 10.43 113 HIS A C 1
ATOM 1941 O O . HIS A 1 116 ? 9.402 65.587 3.581 1.00 11.24 113 HIS A O 1
ATOM 1955 N N . LEU A 1 117 ? 8.345 63.616 3.387 1.00 22.63 114 LEU A N 1
ATOM 1956 C CA . LEU A 1 117 ? 7.656 63.714 4.685 1.00 32.15 114 LEU A CA 1
ATOM 1957 C C . LEU A 1 117 ? 6.845 65.015 4.877 1.00 26.73 114 LEU A C 1
ATOM 1958 O O . LEU A 1 117 ? 6.669 65.511 6.001 1.00 21.22 114 LEU A O 1
ATOM 1974 N N . GLY A 1 118 ? 6.329 65.541 3.771 1.00 16.75 115 GLY A N 1
ATOM 1975 C CA . GLY A 1 118 ? 5.501 66.739 3.780 1.00 16.34 115 GLY A CA 1
ATOM 1976 C C . GLY A 1 118 ? 6.246 68.068 3.736 1.00 15.60 115 GLY A C 1
ATOM 1977 O O . GLY A 1 118 ? 5.689 69.099 4.077 1.00 21.03 115 GLY A O 1
ATOM 1981 N N . THR A 1 119 ? 7.501 68.048 3.300 1.00 13.26 116 THR A N 1
ATOM 1982 C CA . THR A 1 119 ? 8.335 69.246 3.230 1.00 14.05 116 THR A CA 1
ATOM 1983 C C . THR A 1 119 ? 8.546 69.758 1.806 1.00 14.34 116 THR A C 1
ATOM 1984 O O . THR A 1 119 ? 9.354 70.664 1.584 1.00 19.00 116 THR A O 1
ATOM 1995 N N . GLY A 1 120 ? 7.844 69.173 0.848 1.00 13.92 117 GLY A N 1
ATOM 1996 C CA . GLY A 1 120 ? 7.778 69.733 -0.488 1.00 15.02 117 GLY A CA 1
ATOM 1997 C C . GLY A 1 120 ? 8.366 68.830 -1.553 1.00 13.22 117 GLY A C 1
ATOM 1998 O O . GLY A 1 120 ? 9.504 68.376 -1.436 1.00 12.86 117 GLY A O 1
ATOM 2002 N N . GLU A 1 121 ? 7.598 68.602 -2.616 1.00 13.57 118 GLU A N 1
ATOM 2003 C CA . GLU A 1 121 ? 8.060 67.826 -3.747 1.00 13.33 118 GLU A CA 1
ATOM 2004 C C . GLU A 1 121 ? 9.303 68.417 -4.372 1.00 11.71 118 GLU A C 1
ATOM 2005 O O . GLU A 1 121 ? 10.247 67.689 -4.642 1.00 11.84 118 GLU A O 1
ATOM 2017 N N . GLU A 1 122 ? 9.314 69.719 -4.648 1.00 12.43 119 GLU A N 1
ATOM 2018 C CA A GLU A 1 122 ? 10.429 70.310 -5.379 0.54 12.27 119 GLU A CA 1
ATOM 2019 C CA B GLU A 1 122 ? 10.433 70.311 -5.380 0.46 12.54 119 GLU A CA 1
ATOM 2020 C C . GLU A 1 122 ? 11.717 70.197 -4.573 1.00 10.86 119 GLU A C 1
ATOM 2021 O O . GLU A 1 122 ? 12.770 69.824 -5.093 1.00 10.78 119 GLU A O 1
ATOM 2042 N N . GLU A 1 123 ? 11.642 70.523 -3.293 1.00 10.66 120 GLU A N 1
ATOM 2043 C CA . GLU A 1 123 ? 12.801 70.454 -2.436 1.00 10.19 120 GLU A CA 1
ATOM 2044 C C . GLU A 1 123 ? 13.251 69.000 -2.252 1.00 9.31 120 GLU A C 1
ATOM 2045 O O . GLU A 1 123 ? 14.449 68.713 -2.210 1.00 9.26 120 GLU A O 1
ATOM 2057 N N . GLY A 1 124 ? 12.293 68.082 -2.165 1.00 9.48 121 GLY A N 1
ATOM 2058 C CA . GLY A 1 124 ? 12.626 66.676 -2.059 1.00 9.53 121 GLY A CA 1
ATOM 2059 C C . GLY A 1 124 ? 13.293 66.143 -3.306 1.00 8.91 121 GLY A C 1
ATOM 2060 O O . GLY A 1 124 ? 14.269 65.384 -3.198 1.00 8.69 121 GLY A O 1
ATOM 2064 N N . ILE A 1 125 ? 12.799 66.530 -4.481 1.00 9.02 122 ILE A N 1
ATOM 2065 C CA . ILE A 1 125 ? 13.455 66.151 -5.723 1.00 8.49 122 ILE A CA 1
ATOM 2066 C C . ILE A 1 125 ? 14.884 66.646 -5.729 1.00 8.32 122 ILE A C 1
ATOM 2067 O O . ILE A 1 125 ? 15.794 65.915 -6.120 1.00 8.70 122 ILE A O 1
ATOM 2083 N N . ASP A 1 126 ? 15.112 67.891 -5.312 1.00 8.77 123 ASP A N 1
ATOM 2084 C CA . ASP A 1 126 ? 16.475 68.400 -5.315 1.00 8.94 123 ASP A CA 1
ATOM 2085 C C . ASP A 1 126 ? 17.365 67.586 -4.372 1.00 8.66 123 ASP A C 1
ATOM 2086 O O . ASP A 1 126 ? 18.538 67.349 -4.690 1.00 8.89 123 ASP A O 1
ATOM 2095 N N . ARG A 1 127 ? 16.850 67.153 -3.229 1.00 8.26 124 ARG A N 1
ATOM 2096 C CA . ARG A 1 127 ? 17.638 66.326 -2.318 1.00 8.09 124 ARG A CA 1
ATOM 2097 C C . ARG A 1 127 ? 17.948 64.972 -2.949 1.00 8.12 124 ARG A C 1
ATOM 2098 O O . ARG A 1 127 ? 19.050 64.446 -2.765 1.00 8.06 124 ARG A O 1
ATOM 2119 N N . ILE A 1 128 ? 16.988 64.400 -3.664 1.00 7.73 125 ILE A N 1
ATOM 2120 C CA . ILE A 1 128 ? 17.218 63.120 -4.337 1.00 7.69 125 ILE A CA 1
ATOM 2121 C C . ILE A 1 128 ? 18.317 63.297 -5.387 1.00 7.73 125 ILE A C 1
ATOM 2122 O O . ILE A 1 128 ? 19.237 62.486 -5.487 1.00 8.35 125 ILE A O 1
ATOM 2138 N N . VAL A 1 129 ? 18.223 64.348 -6.191 1.00 7.95 126 VAL A N 1
ATOM 2139 C CA . VAL A 1 129 ? 19.227 64.628 -7.200 1.00 8.31 126 VAL A CA 1
ATOM 2140 C C . VAL A 1 129 ? 20.600 64.791 -6.569 1.00 8.15 126 VAL A C 1
ATOM 2141 O O . VAL A 1 129 ? 21.593 64.229 -7.045 1.00 8.59 126 VAL A O 1
ATOM 2154 N N . ARG A 1 130 ? 20.670 65.562 -5.488 1.00 8.27 127 ARG A N 1
ATOM 2155 C CA . ARG A 1 130 ? 21.947 65.782 -4.823 1.00 8.56 127 ARG A CA 1
ATOM 2156 C C . ARG A 1 130 ? 22.528 64.444 -4.352 1.00 8.75 127 ARG A C 1
ATOM 2157 O O . ARG A 1 130 ? 23.719 64.194 -4.469 1.00 9.00 127 ARG A O 1
ATOM 2178 N N . GLY A 1 131 ? 21.675 63.603 -3.786 1.00 8.42 128 GLY A N 1
ATOM 2179 C CA . GLY A 1 131 ? 22.112 62.303 -3.311 1.00 8.61 128 GLY A CA 1
ATOM 2180 C C . GLY A 1 131 ? 22.563 61.379 -4.430 1.00 8.07 128 GLY A C 1
ATOM 2181 O O . GLY A 1 131 ? 23.613 60.727 -4.317 1.00 8.41 128 GLY A O 1
ATOM 2185 N N . LEU A 1 132 ? 21.781 61.325 -5.502 1.00 7.86 129 LEU A N 1
ATOM 2186 C CA . LEU A 1 132 ? 22.178 60.533 -6.652 1.00 7.98 129 LEU A CA 1
ATOM 2187 C C . LEU A 1 132 ? 23.488 61.023 -7.241 1.00 7.96 129 LEU A C 1
ATOM 2188 O O . LEU A 1 132 ? 24.318 60.217 -7.644 1.00 8.40 129 LEU A O 1
ATOM 2204 N N . ASN A 1 133 ? 23.692 62.333 -7.284 1.00 8.01 130 ASN A N 1
ATOM 2205 C CA . ASN A 1 133 ? 24.969 62.830 -7.774 1.00 8.22 130 ASN A CA 1
ATOM 2206 C C . ASN A 1 133 ? 26.115 62.374 -6.879 1.00 8.24 130 ASN A C 1
ATOM 2207 O O . ASN A 1 133 ? 27.164 61.970 -7.377 1.00 8.71 130 ASN A O 1
ATOM 2218 N N . GLU A 1 134 ? 25.944 62.435 -5.564 1.00 8.27 131 GLU A N 1
ATOM 2219 C CA A GLU A 1 134 ? 27.015 62.010 -4.682 0.25 9.01 131 GLU A CA 1
ATOM 2220 C CA B GLU A 1 134 ? 27.017 62.001 -4.687 0.75 8.47 131 GLU A CA 1
ATOM 2221 C C . GLU A 1 134 ? 27.321 60.522 -4.897 1.00 8.42 131 GLU A C 1
ATOM 2222 O O . GLU A 1 134 ? 28.483 60.112 -4.879 1.00 9.98 131 GLU A O 1
ATOM 2245 N N . VAL A 1 135 ? 26.297 59.708 -5.102 1.00 7.78 132 VAL A N 1
ATOM 2246 C CA . VAL A 1 135 ? 26.517 58.285 -5.315 1.00 7.71 132 VAL A CA 1
ATOM 2247 C C . VAL A 1 135 ? 27.148 58.018 -6.677 1.00 7.68 132 VAL A C 1
ATOM 2248 O O . VAL A 1 135 ? 28.173 57.335 -6.780 1.00 8.23 132 VAL A O 1
ATOM 2261 N N . LEU A 1 136 ? 26.523 58.533 -7.731 1.00 7.53 133 LEU A N 1
ATOM 2262 C CA . LEU A 1 136 ? 26.987 58.237 -9.084 1.00 7.34 133 LEU A CA 1
ATOM 2263 C C . LEU A 1 136 ? 28.368 58.823 -9.339 1.00 7.61 133 LEU A C 1
ATOM 2264 O O . LEU A 1 136 ? 29.188 58.199 -10.006 1.00 8.29 133 LEU A O 1
ATOM 2280 N N . ASN A 1 137 ? 28.631 60.026 -8.833 1.00 8.13 134 ASN A N 1
ATOM 2281 C CA . ASN A 1 137 ? 29.893 60.679 -9.102 1.00 8.76 134 ASN A CA 1
ATOM 2282 C C . ASN A 1 137 ? 31.047 60.104 -8.298 1.00 9.32 134 ASN A C 1
ATOM 2283 O O . ASN A 1 137 ? 32.183 60.537 -8.481 1.00 11.95 134 ASN A O 1
ATOM 2294 N N . ASN A 1 138 ? 30.782 59.117 -7.448 1.00 8.70 135 ASN A N 1
ATOM 2295 C CA . ASN A 1 138 ? 31.805 58.454 -6.657 1.00 8.94 135 ASN A CA 1
ATOM 2296 C C . ASN A 1 138 ? 31.813 56.941 -6.855 1.00 9.01 135 ASN A C 1
ATOM 2297 O O . ASN A 1 138 ? 32.427 56.222 -6.078 1.00 10.77 135 ASN A O 1
ATOM 2308 N N . THR A 1 139 ? 31.158 56.481 -7.924 1.00 8.19 136 THR A N 1
ATOM 2309 C CA . THR A 1 139 ? 31.114 55.078 -8.287 1.00 8.36 136 THR A CA 1
ATOM 2310 C C . THR A 1 139 ? 31.167 54.993 -9.816 1.00 8.25 136 THR A C 1
ATOM 2311 O O . THR A 1 139 ? 31.032 55.999 -10.506 1.00 8.69 136 THR A O 1
ATOM 2322 N N . GLU A 1 140 ? 31.314 53.785 -10.331 1.00 8.32 137 GLU A N 1
ATOM 2323 C CA . GLU A 1 140 ? 31.225 53.546 -11.774 1.00 8.24 137 GLU A CA 1
ATOM 2324 C C . GLU A 1 140 ? 30.373 52.340 -12.087 1.00 8.98 137 GLU A C 1
ATOM 2325 O O . GLU A 1 140 ? 30.221 51.435 -11.289 1.00 10.30 137 GLU A O 1
ATOM 2337 N N . GLY A 1 141 ? 29.824 52.355 -13.297 1.00 10.42 138 GLY A N 1
ATOM 2338 C CA . GLY A 1 141 ? 29.290 51.179 -13.952 1.00 11.74 138 GLY A CA 1
ATOM 2339 C C . GLY A 1 141 ? 27.802 51.004 -13.712 1.00 11.28 138 GLY A C 1
ATOM 2340 O O . GLY A 1 141 ? 26.974 51.002 -14.614 1.00 12.16 138 GLY A O 1
ATOM 2344 N N . VAL A 1 142 ? 27.441 50.826 -12.452 1.00 8.15 139 VAL A N 1
ATOM 2345 C CA . VAL A 1 142 ? 26.099 50.457 -12.067 1.00 7.92 139 VAL A CA 1
ATOM 2346 C C . VAL A 1 142 ? 25.140 51.575 -12.454 1.00 7.61 139 VAL A C 1
ATOM 2347 O O . VAL A 1 142 ? 25.436 52.758 -12.259 1.00 8.57 139 VAL A O 1
ATOM 2360 N N . VAL A 1 143 ? 23.993 51.175 -12.983 1.00 7.72 140 VAL A N 1
ATOM 2361 C CA . VAL A 1 143 ? 22.902 52.066 -13.334 1.00 7.82 140 VAL A CA 1
ATOM 2362 C C . VAL A 1 143 ? 21.849 51.997 -12.243 1.00 7.47 140 VAL A C 1
ATOM 2363 O O . VAL A 1 143 ? 21.445 50.909 -11.841 1.00 8.50 140 VAL A O 1
ATOM 2376 N N . ILE A 1 144 ? 21.429 53.166 -11.764 1.00 7.53 141 ILE A N 1
ATOM 2377 C CA . ILE A 1 144 ? 20.355 53.255 -10.792 1.00 7.46 141 ILE A CA 1
ATOM 2378 C C . ILE A 1 144 ? 19.030 53.336 -11.530 1.00 7.66 141 ILE A C 1
ATOM 2379 O O . ILE A 1 144 ? 18.867 54.149 -12.449 1.00 8.86 141 ILE A O 1
ATOM 2395 N N . LEU A 1 145 ? 18.090 52.487 -11.133 1.00 7.40 142 LEU A N 1
ATOM 2396 C CA . LEU A 1 145 ? 16.736 52.507 -11.683 1.00 7.46 142 LEU A CA 1
ATOM 2397 C C . LEU A 1 145 ? 15.833 53.218 -10.684 1.00 7.43 142 LEU A C 1
ATOM 2398 O O . LEU A 1 145 ? 15.814 52.869 -9.507 1.00 9.03 142 LEU A O 1
ATOM 2414 N N . LEU A 1 146 ? 15.081 54.201 -11.171 1.00 7.37 143 LEU A N 1
ATOM 2415 C CA . LEU A 1 146 ? 14.053 54.846 -10.376 1.00 7.31 143 LEU A CA 1
ATOM 2416 C C . LEU A 1 146 ? 12.745 54.115 -10.627 1.00 7.24 143 LEU A C 1
ATOM 2417 O O . LEU A 1 146 ? 12.311 53.999 -11.777 1.00 7.93 143 LEU A O 1
ATOM 2433 N N . GLU A 1 147 ? 12.126 53.635 -9.555 1.00 7.38 144 GLU A N 1
ATOM 2434 C CA . GLU A 1 147 ? 10.862 52.920 -9.618 1.00 7.57 144 GLU A CA 1
ATOM 2435 C C . GLU A 1 147 ? 9.718 53.854 -9.260 1.00 7.47 144 GLU A C 1
ATOM 2436 O O . GLU A 1 147 ? 9.801 54.606 -8.298 1.00 7.97 144 GLU A O 1
ATOM 2448 N N . ASN A 1 148 ? 8.626 53.777 -10.019 1.00 6.92 145 ASN A N 1
ATOM 2449 C CA . ASN A 1 148 ? 7.426 54.488 -9.591 1.00 7.40 145 ASN A CA 1
ATOM 2450 C C . ASN A 1 148 ? 6.821 53.834 -8.355 1.00 7.40 145 ASN A C 1
ATOM 2451 O O . ASN A 1 148 ? 6.935 52.616 -8.149 1.00 8.04 145 ASN A O 1
ATOM 2462 N N . VAL A 1 149 ? 6.168 54.660 -7.541 1.00 7.74 146 VAL A N 1
ATOM 2463 C CA . VAL A 1 149 ? 5.665 54.283 -6.239 1.00 7.42 146 VAL A CA 1
ATOM 2464 C C . VAL A 1 149 ? 4.203 54.719 -6.121 1.00 7.52 146 VAL A C 1
ATOM 2465 O O . VAL A 1 149 ? 3.632 55.344 -7.008 1.00 8.42 146 VAL A O 1
ATOM 2478 N N . SER A 1 150 ? 3.606 54.389 -4.991 1.00 8.17 147 SER A N 1
ATOM 2479 C CA . SER A 1 150 ? 2.238 54.799 -4.709 1.00 8.62 147 SER A CA 1
ATOM 2480 C C . SER A 1 150 ? 2.219 56.157 -4.008 1.00 8.32 147 SER A C 1
ATOM 2481 O O . SER A 1 150 ? 3.208 56.589 -3.402 1.00 8.99 147 SER A O 1
ATOM 2489 N N . GLN A 1 151 ? 1.082 56.830 -4.093 1.00 8.52 148 GLN A N 1
ATOM 2490 C CA . GLN A 1 151 ? 0.918 58.177 -3.552 1.00 9.16 148 GLN A CA 1
ATOM 2491 C C . GLN A 1 151 ? 0.524 58.082 -2.081 1.00 9.49 148 GLN A C 1
ATOM 2492 O O . GLN A 1 151 ? -0.648 58.209 -1.725 1.00 11.32 148 GLN A O 1
ATOM 2506 N N . LYS A 1 152 ? 1.515 57.837 -1.248 1.00 10.49 149 LYS A N 1
ATOM 2507 C CA . LYS A 1 152 ? 1.333 57.654 0.182 1.00 12.24 149 LYS A CA 1
ATOM 2508 C C . LYS A 1 152 ? 2.367 58.513 0.863 1.00 13.41 149 LYS A C 1
ATOM 2509 O O . LYS A 1 152 ? 3.523 58.567 0.448 1.00 14.73 149 LYS A O 1
ATOM 2528 N N . GLY A 1 153 ? 1.876 59.204 1.886 1.00 15.86 150 GLY A N 1
ATOM 2529 C CA . GLY A 1 153 ? 2.594 60.240 2.583 1.00 15.73 150 GLY A CA 1
ATOM 2530 C C . GLY A 1 153 ? 3.258 61.196 1.637 1.00 14.73 150 GLY A C 1
ATOM 2531 O O . GLY A 1 153 ? 2.673 61.763 0.717 1.00 15.90 150 GLY A O 1
ATOM 2535 N N . GLY A 1 154 ? 4.532 61.358 1.885 1.00 14.69 151 GLY A N 1
ATOM 2536 C CA . GLY A 1 154 ? 5.309 62.270 1.129 1.00 13.25 151 GLY A CA 1
ATOM 2537 C C . GLY A 1 154 ? 6.060 61.577 0.023 1.00 10.77 151 GLY A C 1
ATOM 2538 O O . GLY A 1 154 ? 7.033 62.144 -0.435 1.00 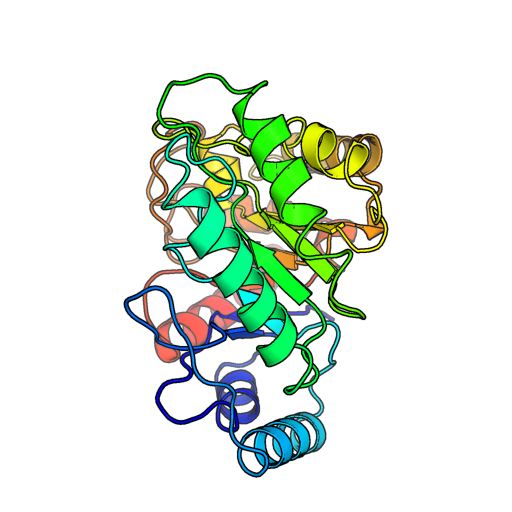11.05 151 GLY A O 1
ATOM 2542 N N . ASN A 1 155 ? 5.614 60.411 -0.461 1.00 10.15 152 ASN A N 1
ATOM 2543 C CA . ASN A 1 155 ? 6.337 59.749 -1.537 1.00 9.28 152 ASN A CA 1
ATOM 2544 C C . ASN A 1 155 ? 6.448 60.641 -2.760 1.00 8.88 152 ASN A C 1
ATOM 2545 O O . ASN A 1 155 ? 5.495 61.319 -3.171 1.00 10.03 152 ASN A O 1
ATOM 2556 N N . ILE A 1 156 ? 7.631 60.570 -3.357 1.00 8.53 153 ILE A N 1
ATOM 2557 C CA . ILE A 1 156 ? 7.928 61.126 -4.670 1.00 8.44 153 ILE A CA 1
ATOM 2558 C C . ILE A 1 156 ? 8.069 59.969 -5.641 1.00 8.15 153 ILE A C 1
ATOM 2559 O O . ILE A 1 156 ? 8.734 58.980 -5.338 1.00 8.73 153 ILE A O 1
ATOM 2575 N N . GLY A 1 157 ? 7.446 60.108 -6.806 1.00 8.35 154 GLY A N 1
ATOM 2576 C CA . GLY A 1 157 ? 7.547 59.118 -7.856 1.00 8.21 154 GLY A CA 1
ATOM 2577 C C . GLY A 1 157 ? 6.268 58.378 -8.165 1.00 7.81 154 GLY A C 1
ATOM 2578 O O . GLY A 1 157 ? 6.327 57.341 -8.827 1.00 8.43 154 GLY A O 1
ATOM 2582 N N . TYR A 1 158 ? 5.111 58.890 -7.739 1.00 8.08 155 TYR A N 1
ATOM 2583 C CA . TYR A 1 158 ? 3.849 58.248 -8.083 1.00 8.38 155 TYR A CA 1
ATOM 2584 C C . TYR A 1 158 ? 3.384 58.628 -9.492 1.00 8.38 155 TYR A C 1
ATOM 2585 O O . TYR A 1 158 ? 2.577 57.912 -10.085 1.00 9.44 155 TYR A O 1
ATOM 2603 N N . LYS A 1 159 ? 3.888 59.745 -10.020 1.00 8.67 156 LYS A N 1
ATOM 2604 C CA . LYS A 1 159 ? 3.725 60.077 -11.431 1.00 9.00 156 LYS A CA 1
ATOM 2605 C C . LYS A 1 159 ? 5.072 59.948 -12.106 1.00 8.81 156 LYS A C 1
ATOM 2606 O O . LYS A 1 159 ? 6.104 60.371 -11.574 1.00 9.25 156 LYS A O 1
ATOM 2641 N N . LEU A 1 160 ? 5.073 59.415 -13.320 1.00 8.83 157 LEU A N 1
ATOM 2642 C CA . LEU A 1 160 ? 6.321 59.276 -14.058 1.00 8.91 157 LEU A CA 1
ATOM 2643 C C . LEU A 1 160 ? 7.018 60.619 -14.296 1.00 8.64 157 LEU A C 1
ATOM 2644 O O . LEU A 1 160 ? 8.246 60.672 -14.311 1.00 8.71 157 LEU A O 1
ATOM 2660 N N . GLU A 1 161 ? 6.245 61.697 -14.418 1.00 8.83 158 GLU A N 1
ATOM 2661 C CA . GLU A 1 161 ? 6.821 63.027 -14.546 1.00 9.37 158 GLU A CA 1
ATOM 2662 C C . GLU A 1 161 ? 7.817 63.330 -13.415 1.00 8.86 158 GLU A C 1
ATOM 2663 O O . GLU A 1 161 ? 8.812 64.026 -13.643 1.00 9.30 158 GLU A O 1
ATOM 2675 N N . GLN A 1 162 ? 7.536 62.867 -12.211 1.00 8.49 159 GLN A N 1
ATOM 2676 C CA A GLN A 1 162 ? 8.427 63.131 -11.091 0.64 8.24 159 GLN A CA 1
ATOM 2677 C CA B GLN A 1 162 ? 8.435 63.129 -11.096 0.36 8.41 159 GLN A CA 1
ATOM 2678 C C . GLN A 1 162 ? 9.771 62.414 -11.277 1.00 8.29 159 GLN A C 1
ATOM 2679 O O . GLN A 1 162 ? 10.824 62.946 -10.929 1.00 8.83 159 GLN A O 1
ATOM 2704 N N . LEU A 1 163 ? 9.726 61.194 -11.815 1.00 8.20 160 LEU A N 1
ATOM 2705 C CA . LEU A 1 163 ? 10.961 60.465 -12.108 1.00 8.35 160 LEU A CA 1
ATOM 2706 C C . LEU A 1 163 ? 11.763 61.199 -13.175 1.00 8.10 160 LEU A C 1
ATOM 2707 O O . LEU A 1 163 ? 12.987 61.250 -13.111 1.00 8.63 160 LEU A O 1
ATOM 2723 N N . LYS A 1 164 ? 11.070 61.748 -14.177 1.00 8.53 161 LYS A N 1
ATOM 2724 C CA . LYS A 1 164 ? 11.727 62.520 -15.217 1.00 9.10 161 LYS A CA 1
ATOM 2725 C C . LYS A 1 164 ? 12.376 63.775 -14.636 1.00 8.79 161 LYS A C 1
ATOM 2726 O O . LYS A 1 164 ? 13.496 64.133 -15.007 1.00 9.61 161 LYS A O 1
ATOM 2745 N N . LYS A 1 165 ? 11.697 64.452 -13.722 1.00 8.66 162 LYS A N 1
ATOM 2746 C CA . LYS A 1 165 ? 12.263 65.659 -13.137 1.00 9.41 162 LYS A CA 1
ATOM 2747 C C . LYS A 1 165 ? 13.577 65.332 -12.429 1.00 9.34 162 LYS A C 1
ATOM 2748 O O . LYS A 1 165 ? 14.538 66.088 -12.524 1.00 10.54 162 LYS A O 1
ATOM 2767 N N . ILE A 1 166 ? 13.600 64.226 -11.697 1.00 8.76 163 ILE A N 1
ATOM 2768 C CA . ILE A 1 166 ? 14.819 63.783 -11.035 1.00 8.51 163 ILE A CA 1
ATOM 2769 C C . ILE A 1 166 ? 15.890 63.455 -12.066 1.00 8.69 163 ILE A C 1
ATOM 2770 O O . ILE A 1 166 ? 17.008 63.981 -12.018 1.00 9.28 163 ILE A O 1
ATOM 2786 N N . ARG A 1 167 ? 15.563 62.554 -12.984 1.00 8.74 164 ARG A N 1
ATOM 2787 C CA . ARG A 1 167 ? 16.560 62.051 -13.896 1.00 9.50 164 ARG A CA 1
ATOM 2788 C C . ARG A 1 167 ? 17.199 63.182 -14.691 1.00 9.60 164 ARG A C 1
ATOM 2789 O O . ARG A 1 167 ? 18.418 63.210 -14.903 1.00 10.67 164 ARG A O 1
ATOM 2810 N N . ASP A 1 168 ? 16.383 64.124 -15.151 1.00 9.75 165 ASP A N 1
ATOM 2811 C CA . ASP A 1 168 ? 16.883 65.145 -16.047 1.00 11.25 165 ASP A CA 1
ATOM 2812 C C . ASP A 1 168 ? 17.843 66.121 -15.345 1.00 12.01 165 ASP A C 1
ATOM 2813 O O . ASP A 1 168 ? 18.605 66.810 -16.012 1.00 15.20 165 ASP A O 1
ATOM 2822 N N . LEU A 1 169 ? 17.845 66.141 -14.017 1.00 10.11 166 LEU A N 1
ATOM 2823 C CA . LEU A 1 169 ? 18.749 66.996 -13.262 1.00 11.08 166 LEU A CA 1
ATOM 2824 C C . LEU A 1 169 ? 20.044 66.305 -12.842 1.00 10.48 166 LEU A C 1
ATOM 2825 O O . LEU A 1 169 ? 20.967 66.992 -12.434 1.00 14.02 166 LEU A O 1
ATOM 2841 N N . VAL A 1 170 ? 20.115 64.982 -12.892 0.94 8.92 167 VAL A N 1
ATOM 2842 C CA . VAL A 1 170 ? 21.291 64.253 -12.421 0.94 8.74 167 VAL A CA 1
ATOM 2843 C C . VAL A 1 170 ? 22.443 64.392 -13.409 0.94 9.14 167 VAL A C 1
ATOM 2844 O O . VAL A 1 170 ? 22.241 64.341 -14.624 0.94 11.43 167 VAL A O 1
ATOM 2857 N N . ASP A 1 171 ? 23.660 64.529 -12.896 1.00 8.82 168 ASP A N 1
ATOM 2858 C CA . ASP A 1 171 ? 24.814 64.735 -13.770 1.00 9.35 168 ASP A CA 1
ATOM 2859 C C . ASP A 1 171 ? 25.009 63.543 -14.719 1.00 9.10 168 ASP A C 1
ATOM 2860 O O . ASP A 1 171 ? 25.145 63.698 -15.942 1.00 11.88 168 ASP A O 1
ATOM 2869 N N . GLN A 1 172 ? 24.986 62.342 -14.174 1.00 8.78 169 GLN A N 1
ATOM 2870 C CA . GLN A 1 172 ? 25.225 61.116 -14.946 1.00 8.88 169 GLN A CA 1
ATOM 2871 C C . GLN A 1 172 ? 23.901 60.462 -15.300 1.00 8.76 169 GLN A C 1
ATOM 2872 O O . GLN A 1 172 ? 23.586 59.351 -14.883 1.00 8.95 169 GLN A O 1
ATOM 2886 N N . ARG A 1 173 ? 23.127 61.158 -16.127 1.00 10.28 170 ARG A N 1
ATOM 2887 C CA . ARG A 1 173 ? 21.805 60.681 -16.459 1.00 10.93 170 ARG A CA 1
ATOM 2888 C C . ARG A 1 173 ? 21.836 59.384 -17.263 1.00 9.23 170 ARG A C 1
ATOM 2889 O O . ARG A 1 173 ? 20.839 58.642 -17.240 1.00 9.28 170 ARG A O 1
ATOM 2910 N N . ASP A 1 174 ? 22.934 59.048 -17.928 1.00 9.53 171 ASP A N 1
ATOM 2911 C CA . ASP A 1 174 ? 23.003 57.756 -18.592 1.00 10.15 171 ASP A CA 1
ATOM 2912 C C . ASP A 1 174 ? 23.051 56.594 -17.589 1.00 9.50 171 ASP A C 1
ATOM 2913 O O . ASP A 1 174 ? 22.813 55.439 -17.953 1.00 11.30 171 ASP A O 1
ATOM 2922 N N . ARG A 1 175 ? 23.352 56.898 -16.326 1.00 8.36 172 ARG A N 1
ATOM 2923 C CA . ARG A 1 175 ? 23.330 55.902 -15.264 1.00 8.28 172 ARG A CA 1
ATOM 2924 C C . ARG A 1 175 ? 22.082 56.011 -14.398 1.00 8.14 172 ARG A C 1
ATOM 2925 O O . ARG A 1 175 ? 22.056 55.482 -13.293 1.00 9.13 172 ARG A O 1
ATOM 2946 N N . VAL A 1 176 ? 21.021 56.596 -14.960 1.00 7.99 173 VAL A N 1
ATOM 2947 C CA . VAL A 1 176 ? 19.705 56.578 -14.326 1.00 8.05 173 VAL A CA 1
ATOM 2948 C C . VAL A 1 176 ? 18.723 56.058 -15.370 1.00 8.03 173 VAL A C 1
ATOM 2949 O O . VAL A 1 176 ? 18.625 56.599 -16.483 1.00 8.61 173 VAL A O 1
ATOM 2962 N N . ALA A 1 177 ? 17.964 55.039 -15.004 1.00 7.96 174 ALA A N 1
ATOM 2963 C CA . ALA A 1 177 ? 16.925 54.514 -15.879 1.00 8.08 174 ALA A CA 1
ATOM 2964 C C . ALA A 1 177 ? 15.695 54.211 -15.015 1.00 7.67 174 ALA A C 1
ATOM 2965 O O . ALA A 1 177 ? 15.614 54.725 -13.896 1.00 8.10 174 ALA A O 1
ATOM 2972 N N . ILE A 1 178 ? 14.737 53.456 -15.534 1.00 7.97 175 ILE A N 1
ATOM 2973 C CA . ILE A 1 178 ? 13.413 53.389 -14.954 1.00 8.21 175 ILE A CA 1
ATOM 2974 C C . ILE A 1 178 ? 12.950 51.947 -14.788 1.00 7.77 175 ILE A C 1
ATOM 2975 O O . ILE A 1 178 ? 13.171 51.088 -15.648 1.00 8.66 175 ILE A O 1
ATOM 2991 N N . THR A 1 179 ? 12.233 51.724 -13.687 1.00 7.58 176 THR A N 1
ATOM 2992 C CA . THR A 1 179 ? 11.449 50.516 -13.440 1.00 7.81 176 THR A CA 1
ATOM 2993 C C . THR A 1 179 ? 9.986 50.919 -13.317 1.00 7.82 176 THR A C 1
ATOM 2994 O O . THR A 1 179 ? 9.668 51.856 -12.589 1.00 8.17 176 THR A O 1
ATOM 3005 N N . TYR A 1 180 ? 9.120 50.178 -14.003 1.00 7.81 177 TYR A N 1
ATOM 3006 C CA . TYR A 1 180 ? 7.686 50.415 -13.883 1.00 7.67 177 TYR A CA 1
ATOM 3007 C C . TYR A 1 180 ? 7.054 49.293 -13.068 1.00 7.75 177 TYR A C 1
ATOM 3008 O O . TYR A 1 180 ? 7.120 48.121 -13.458 1.00 8.32 177 TYR A O 1
ATOM 3026 N N . ASP A 1 181 ? 6.456 49.647 -11.929 1.00 7.37 178 ASP A N 1
ATOM 3027 C CA . ASP A 1 181 ? 5.750 48.707 -11.073 1.00 7.77 178 ASP A CA 1
ATOM 3028 C C . ASP A 1 181 ? 4.247 48.832 -11.363 1.00 7.81 178 ASP A C 1
ATOM 3029 O O . ASP A 1 181 ? 3.653 49.906 -11.215 1.00 8.05 178 ASP A O 1
ATOM 3038 N N . THR A 1 182 ? 3.660 47.738 -11.827 1.00 7.86 179 THR A N 1
ATOM 3039 C CA . THR A 1 182 ? 2.268 47.768 -12.253 1.00 7.95 179 THR A CA 1
ATOM 3040 C C . THR A 1 182 ? 1.293 48.034 -11.110 1.00 8.19 179 THR A C 1
ATOM 3041 O O . THR A 1 182 ? 0.237 48.618 -11.352 1.00 8.69 179 THR A O 1
ATOM 3052 N N . CYS A 1 183 ? 1.589 47.567 -9.906 1.00 8.06 180 CYS A N 1
ATOM 3053 C CA . CYS A 1 183 ? 0.696 47.823 -8.770 1.00 8.02 180 CYS A CA 1
ATOM 3054 C C . CYS A 1 183 ? 0.796 49.276 -8.348 1.00 7.73 180 CYS A C 1
ATOM 3055 O O . CYS A 1 183 ? -0.213 49.968 -8.178 1.00 8.31 180 CYS A O 1
ATOM 3063 N N . HIS A 1 184 ? 2.025 49.762 -8.172 1.00 7.85 181 HIS A N 1
ATOM 3064 C CA . HIS A 1 184 ? 2.194 51.156 -7.813 1.00 7.64 181 HIS A CA 1
ATOM 3065 C C . HIS A 1 184 ? 1.537 52.066 -8.852 1.00 7.77 181 HIS A C 1
ATOM 3066 O O . HIS A 1 184 ? 0.892 53.067 -8.517 1.00 8.33 181 HIS A O 1
ATOM 3080 N N . GLY A 1 185 ? 1.709 51.711 -10.125 1.00 7.82 182 GLY A N 1
ATOM 3081 C CA . GLY A 1 185 ? 1.124 52.498 -11.185 1.00 8.33 182 GLY A CA 1
ATOM 3082 C C . GLY A 1 185 ? -0.400 52.450 -11.155 1.00 8.02 182 GLY A C 1
ATOM 3083 O O . GLY A 1 185 ? -1.073 53.470 -11.313 1.00 8.42 182 GLY A O 1
ATOM 3087 N N . PHE A 1 186 ? -0.954 51.257 -10.979 1.00 8.44 183 PHE A N 1
ATOM 3088 C CA . PHE A 1 186 ? -2.413 51.101 -10.920 1.00 8.47 183 PHE A CA 1
ATOM 3089 C C . PHE A 1 186 ? -2.995 51.913 -9.759 1.00 8.15 183 PHE A C 1
ATOM 3090 O O . PHE A 1 186 ? -4.016 52.598 -9.904 1.00 8.37 183 PHE A O 1
ATOM 3107 N N . ASP A 1 187 ? -2.311 51.871 -8.619 1.00 8.22 184 ASP A N 1
ATOM 3108 C CA . ASP A 1 187 ? -2.674 52.686 -7.466 1.00 8.32 184 ASP A CA 1
ATOM 3109 C C . ASP A 1 187 ? -2.761 54.157 -7.801 1.00 8.23 184 ASP A C 1
ATOM 3110 O O . ASP A 1 187 ? -3.539 54.887 -7.182 1.00 8.93 184 ASP A O 1
ATOM 3119 N N . SER A 1 188 ? -1.952 54.590 -8.767 1.00 8.31 185 SER A N 1
ATOM 3120 C CA . SER A 1 188 ? -1.760 55.977 -9.117 1.00 8.50 185 SER A CA 1
ATOM 3121 C C . SER A 1 188 ? -2.497 56.383 -10.396 1.00 9.22 185 SER A C 1
ATOM 3122 O O . SER A 1 188 ? -2.283 57.472 -10.907 1.00 10.70 185 SER A O 1
ATOM 3130 N N . GLY A 1 189 ? -3.359 55.503 -10.905 1.00 8.97 186 GLY A N 1
ATOM 3131 C CA . GLY A 1 189 ? -4.190 55.841 -12.038 1.00 9.48 186 GLY A CA 1
ATOM 3132 C C . GLY A 1 189 ? -3.703 55.381 -13.392 1.00 9.47 186 GLY A C 1
ATOM 3133 O O . GLY A 1 189 ? -4.333 55.705 -14.398 1.00 10.91 186 GLY A O 1
ATOM 3137 N N . TYR A 1 190 ? -2.596 54.636 -13.455 1.00 8.96 187 TYR A N 1
ATOM 3138 C CA . TYR A 1 190 ? -2.116 54.093 -14.712 1.00 9.15 187 TYR A CA 1
ATOM 3139 C C . TYR A 1 190 ? -2.877 52.812 -14.999 1.00 9.45 187 TYR A C 1
ATOM 3140 O O . TYR A 1 190 ? -2.584 51.747 -14.434 1.00 9.98 187 TYR A O 1
ATOM 3158 N N . ASP A 1 191 ? -3.892 52.939 -15.849 1.00 10.41 188 ASP A N 1
ATOM 3159 C CA . ASP A 1 191 ? -4.848 51.863 -16.073 1.00 10.97 188 ASP A CA 1
ATOM 3160 C C . ASP A 1 191 ? -4.397 50.970 -17.211 1.00 11.33 188 ASP A C 1
ATOM 3161 O O . ASP A 1 191 ? -4.778 51.146 -18.364 1.00 12.68 188 ASP A O 1
ATOM 3170 N N . ILE A 1 192 ? -3.590 49.975 -16.874 1.00 11.33 189 ILE A N 1
ATOM 3171 C CA . ILE A 1 192 ? -3.073 49.031 -17.853 1.00 11.90 189 ILE A CA 1
ATOM 3172 C C . ILE A 1 192 ? -4.086 47.944 -18.228 1.00 12.51 189 ILE A C 1
ATOM 3173 O O . ILE A 1 192 ? -3.756 47.032 -18.984 1.00 13.54 189 ILE A O 1
ATOM 3189 N N . THR A 1 193 ? -5.308 48.040 -17.706 1.00 13.21 190 THR A N 1
ATOM 3190 C CA . THR A 1 193 ? -6.336 47.048 -18.012 1.00 14.25 190 THR A CA 1
ATOM 3191 C C . THR A 1 193 ? -7.062 47.352 -19.307 1.00 14.77 190 THR A C 1
ATOM 3192 O O . THR A 1 193 ? -7.853 46.526 -19.775 1.00 16.23 190 THR A O 1
ATOM 3203 N N . LYS A 1 194 ? -6.806 48.518 -19.883 1.00 14.70 191 LYS A N 1
ATOM 3204 C CA . LYS A 1 194 ? -7.399 48.912 -21.148 1.00 15.15 191 LYS A CA 1
ATOM 3205 C C . LYS A 1 194 ? -6.264 49.214 -22.132 1.00 17.82 191 LYS A C 1
ATOM 3206 O O . LYS A 1 194 ? -5.256 49.810 -21.772 1.00 14.12 191 LYS A O 1
ATOM 3225 N N A LYS A 1 195 ? -6.432 48.817 -23.387 0.63 31.22 192 LYS A N 1
ATOM 3226 N N B LYS A 1 195 ? -6.403 48.801 -23.385 0.37 31.78 192 LYS A N 1
ATOM 3227 C CA A LYS A 1 195 ? -5.353 49.008 -24.344 0.63 35.01 192 LYS A CA 1
ATOM 3228 C CA B LYS A 1 195 ? -5.313 49.017 -24.329 0.37 35.35 192 LYS A CA 1
ATOM 3229 C C A LYS A 1 195 ? -4.993 50.493 -24.485 0.63 28.17 192 LYS A C 1
ATOM 3230 C C B LYS A 1 195 ? -4.985 50.506 -24.477 0.37 28.96 192 LYS A C 1
ATOM 3231 O O A LYS A 1 195 ? -3.814 50.824 -24.647 0.63 15.67 192 LYS A O 1
ATOM 3232 O O B LYS A 1 195 ? -3.818 50.858 -24.653 0.37 18.43 192 LYS A O 1
ATOM 3269 N N . GLU A 1 196 ? -5.987 51.382 -24.388 1.00 17.39 193 GLU A N 1
ATOM 3270 C CA . GLU A 1 196 ? -5.714 52.812 -24.484 1.00 15.56 193 GLU A CA 1
ATOM 3271 C C . GLU A 1 196 ? -4.849 53.286 -23.306 1.00 13.11 193 GLU A C 1
ATOM 3272 O O . GLU A 1 196 ? -4.051 54.204 -23.460 1.00 13.63 19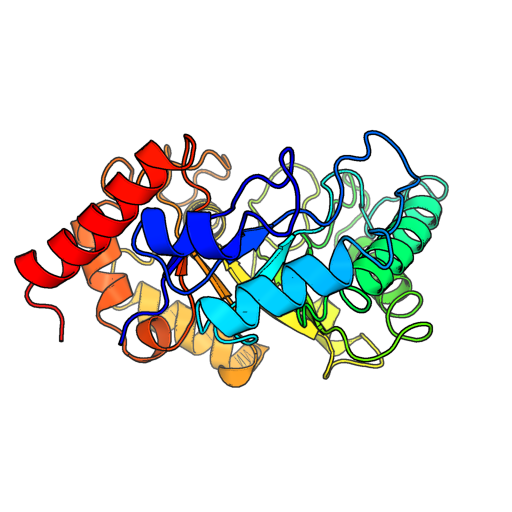3 GLU A O 1
ATOM 3284 N N . GLY A 1 197 ? -5.022 52.659 -22.147 1.00 12.45 194 GLY A N 1
ATOM 3285 C CA . GLY A 1 197 ? -4.210 52.966 -20.984 1.00 12.07 194 GLY A CA 1
ATOM 3286 C C . GLY A 1 197 ? -2.765 52.524 -21.155 1.00 11.52 194 GLY A C 1
ATOM 3287 O O . GLY A 1 197 ? -1.836 53.228 -20.770 1.00 11.82 194 GLY A O 1
ATOM 3291 N N . VAL A 1 198 ? -2.568 51.348 -21.724 1.00 11.36 195 VAL A N 1
ATOM 3292 C CA . VAL A 1 198 ? -1.214 50.892 -21.995 1.00 11.45 195 VAL A CA 1
ATOM 3293 C C . VAL A 1 198 ? -0.549 51.768 -23.052 1.00 11.83 195 VAL A C 1
ATOM 3294 O O . VAL A 1 198 ? 0.618 52.145 -22.910 1.00 11.92 195 VAL A O 1
ATOM 3307 N N . GLU A 1 199 ? -1.284 52.126 -24.097 1.00 12.79 196 GLU A N 1
ATOM 3308 C CA . GLU A 1 199 ? -0.746 53.006 -25.116 1.00 13.60 196 GLU A CA 1
ATOM 3309 C C . GLU A 1 199 ? -0.320 54.334 -24.497 1.00 13.01 196 GLU A C 1
ATOM 3310 O O . GLU A 1 199 ? 0.749 54.854 -24.802 1.00 13.57 196 GLU A O 1
ATOM 3322 N N . ALA A 1 200 ? -1.156 54.878 -23.613 1.00 12.58 197 ALA A N 1
ATOM 3323 C CA . ALA A 1 200 ? -0.837 56.141 -22.952 1.00 13.21 197 ALA A CA 1
ATOM 3324 C C . ALA A 1 200 ? 0.404 56.020 -22.083 1.00 11.50 197 ALA A C 1
ATOM 3325 O O . ALA A 1 200 ? 1.244 56.919 -22.060 1.00 12.31 197 ALA A O 1
ATOM 3332 N N . LEU A 1 201 ? 0.519 54.903 -21.374 1.00 11.37 198 LEU A N 1
ATOM 3333 C CA . LEU A 1 201 ? 1.692 54.650 -20.538 1.00 10.36 198 LEU A CA 1
ATOM 3334 C C . LEU A 1 201 ? 2.952 54.617 -21.405 1.00 10.37 198 LEU A C 1
ATOM 3335 O O . LEU A 1 201 ? 3.966 55.247 -21.082 1.00 10.30 198 LEU A O 1
ATOM 3351 N N . LEU A 1 202 ? 2.906 53.859 -22.492 1.00 10.84 199 LEU A N 1
ATOM 3352 C CA . LEU A 1 202 ? 4.062 53.752 -23.370 1.00 11.51 199 LEU A CA 1
ATOM 3353 C C . LEU A 1 202 ? 4.420 55.090 -23.999 1.00 11.56 199 LEU A C 1
ATOM 3354 O O . LEU A 1 202 ? 5.594 55.437 -24.103 1.00 11.71 199 LEU A O 1
ATOM 3370 N N . ASN A 1 203 ? 3.411 55.850 -24.412 1.00 12.37 200 ASN A N 1
ATOM 3371 C CA . ASN A 1 203 ? 3.672 57.172 -24.953 1.00 12.90 200 ASN A CA 1
ATOM 3372 C C . ASN A 1 203 ? 4.340 58.069 -23.916 1.00 12.44 200 ASN A C 1
ATOM 3373 O O . ASN A 1 203 ? 5.238 58.845 -24.232 1.00 12.35 200 ASN A O 1
ATOM 3384 N N . GLU A 1 204 ? 3.881 57.971 -22.680 1.00 11.80 201 GLU A N 1
ATOM 3385 C CA . GLU A 1 204 ? 4.445 58.758 -21.604 1.00 11.92 201 GLU A CA 1
ATOM 3386 C C . GLU A 1 204 ? 5.924 58.375 -21.335 1.00 10.67 201 GLU A C 1
ATOM 3387 O O . GLU A 1 204 ? 6.793 59.237 -21.204 1.00 11.52 201 GLU A O 1
ATOM 3399 N N . ILE A 1 205 ? 6.213 57.079 -21.282 1.00 9.79 202 ILE A N 1
ATOM 3400 C CA . ILE A 1 205 ? 7.584 56.611 -21.126 1.00 10.36 202 ILE A CA 1
ATOM 3401 C C . ILE A 1 205 ? 8.451 57.094 -22.277 1.00 10.27 202 ILE A C 1
ATOM 3402 O O . ILE A 1 205 ? 9.559 57.580 -22.062 1.00 11.02 202 ILE A O 1
ATOM 3418 N N . GLU A 1 206 ? 7.969 56.974 -23.502 1.00 10.68 203 GLU A N 1
ATOM 3419 C CA . GLU A 1 206 ? 8.748 57.395 -24.642 1.00 11.40 203 GLU A CA 1
ATOM 3420 C C . GLU A 1 206 ? 9.055 58.890 -24.587 1.00 11.42 203 GLU A C 1
ATOM 3421 O O . GLU A 1 206 ? 10.172 59.310 -24.908 1.00 13.14 203 GLU A O 1
ATOM 3433 N N . SER A 1 207 ? 8.063 59.693 -24.207 1.00 10.96 204 SER A N 1
ATOM 3434 C CA . SER A 1 207 ? 8.250 61.131 -24.137 1.00 11.81 204 SER A CA 1
ATOM 3435 C C . SER A 1 207 ? 9.183 61.574 -23.012 1.00 11.38 204 SER A C 1
ATOM 3436 O O . SER A 1 207 ? 10.026 62.450 -23.181 1.00 13.82 204 SER A O 1
ATOM 3444 N N . LEU A 1 208 ? 9.001 60.973 -21.844 1.00 10.79 205 LEU A N 1
ATOM 3445 C CA . LEU A 1 208 ? 9.716 61.421 -20.658 1.00 10.73 205 LEU A CA 1
ATOM 3446 C C . LEU A 1 208 ? 11.139 60.880 -20.588 1.00 10.77 205 LEU A C 1
ATOM 3447 O O . LEU A 1 208 ? 12.025 61.556 -20.074 1.00 12.20 205 LEU A O 1
ATOM 3463 N N . PHE A 1 209 ? 11.343 59.652 -21.058 1.00 10.77 206 PHE A N 1
ATOM 3464 C CA . PHE A 1 209 ? 12.627 58.957 -20.879 1.00 10.56 206 PHE A CA 1
ATOM 3465 C C . PHE A 1 209 ? 13.207 58.395 -22.164 1.00 12.07 206 PHE A C 1
ATOM 3466 O O . PHE A 1 209 ? 14.425 58.247 -22.279 1.00 13.50 206 PHE A O 1
ATOM 3483 N N . GLY A 1 210 ? 12.334 58.015 -23.088 1.00 12.05 207 GLY A N 1
ATOM 3484 C CA . GLY A 1 210 ? 12.692 57.133 -24.181 1.00 12.68 207 GLY A CA 1
ATOM 3485 C C . GLY A 1 210 ? 12.515 55.700 -23.707 1.00 12.19 207 GLY A C 1
ATOM 3486 O O . GLY A 1 210 ? 12.914 55.332 -22.594 1.00 12.24 207 GLY A O 1
ATOM 3490 N N . LEU A 1 211 ? 11.961 54.853 -24.569 1.00 13.78 208 LEU A N 1
ATOM 3491 C CA . LEU A 1 211 ? 11.683 53.482 -24.174 1.00 13.99 208 LEU A CA 1
ATOM 3492 C C . LEU A 1 211 ? 12.931 52.676 -23.799 1.00 13.40 208 LEU A C 1
ATOM 3493 O O . LEU A 1 211 ? 12.845 51.738 -23.014 1.00 13.41 208 LEU A O 1
ATOM 3509 N N . GLU A 1 212 ? 14.095 53.031 -24.332 1.00 13.48 209 GLU A N 1
ATOM 3510 C CA . GLU A 1 212 ? 15.319 52.328 -23.975 1.00 13.77 209 GLU A CA 1
ATOM 3511 C C . GLU A 1 212 ? 15.590 52.393 -22.464 1.00 11.65 209 GLU A C 1
ATOM 3512 O O . GLU A 1 212 ? 16.281 51.523 -21.924 1.00 12.16 209 GLU A O 1
ATOM 3524 N N . ARG A 1 213 ? 15.072 53.416 -21.784 1.00 10.23 210 ARG A N 1
ATOM 3525 C CA . ARG A 1 213 ? 15.301 53.563 -20.352 1.00 9.60 210 ARG A CA 1
ATOM 3526 C C . ARG A 1 213 ? 14.416 52.681 -19.487 1.00 9.55 210 ARG A C 1
ATOM 3527 O O . ARG A 1 213 ? 14.642 52.622 -18.270 1.00 9.89 210 ARG A O 1
ATOM 3548 N N . LEU A 1 214 ? 13.422 52.010 -20.052 1.00 9.54 211 LEU A N 1
ATOM 3549 C CA . LEU A 1 214 ? 12.603 51.105 -19.268 1.00 9.69 211 LEU A CA 1
ATOM 3550 C C . LEU A 1 214 ? 13.326 49.768 -19.164 1.00 9.58 211 LEU A C 1
ATOM 3551 O O . LEU A 1 214 ? 13.358 48.986 -20.116 1.00 11.10 211 LEU A O 1
ATOM 3567 N N . LYS A 1 215 ? 13.935 49.514 -18.007 1.00 9.04 212 LYS A N 1
ATOM 3568 C CA . LYS A 1 215 ? 14.804 48.354 -17.838 1.00 9.25 212 LYS A CA 1
ATOM 3569 C C . LYS A 1 215 ? 14.169 47.173 -17.130 1.00 9.14 212 LYS A C 1
ATOM 3570 O O . LYS A 1 215 ? 14.645 46.048 -17.259 1.00 9.76 212 LYS A O 1
ATOM 3589 N N . MET A 1 216 ? 13.105 47.416 -16.376 1.00 8.78 213 MET A N 1
ATOM 3590 C CA . MET A 1 216 ? 12.464 46.373 -15.591 1.00 8.85 213 MET A CA 1
ATOM 3591 C C . MET A 1 216 ? 11.006 46.759 -15.401 1.00 8.60 213 MET A C 1
ATOM 3592 O O . MET A 1 216 ? 10.694 47.940 -15.230 1.00 8.49 213 MET A O 1
ATOM 3606 N N . ILE A 1 217 ? 10.144 45.753 -15.393 1.00 8.67 214 ILE A N 1
ATOM 3607 C CA . ILE A 1 217 ? 8.766 45.886 -14.931 1.00 8.52 214 ILE A CA 1
ATOM 3608 C C . ILE A 1 217 ? 8.632 45.032 -13.686 1.00 8.88 214 ILE A C 1
ATOM 3609 O O . ILE A 1 217 ? 9.026 43.865 -13.675 1.00 10.13 214 ILE A O 1
ATOM 3625 N N . HIS A 1 218 ? 8.085 45.632 -12.623 1.00 8.10 215 HIS A N 1
ATOM 3626 C CA . HIS A 1 218 ? 7.665 44.867 -11.469 1.00 8.31 215 HIS A CA 1
ATOM 3627 C C . HIS A 1 218 ? 6.217 44.466 -11.724 1.00 8.30 215 HIS A C 1
ATOM 3628 O O . HIS A 1 218 ? 5.324 45.321 -11.811 1.00 8.75 215 HIS A O 1
ATOM 3642 N N . LEU A 1 219 ? 6.018 43.172 -11.903 1.00 8.85 216 LEU A N 1
ATOM 3643 C CA . LEU A 1 219 ? 4.751 42.610 -12.330 1.00 9.25 216 LEU A CA 1
ATOM 3644 C C . LEU A 1 219 ? 3.993 42.169 -11.088 1.00 9.26 216 LEU A C 1
ATOM 3645 O O . LEU A 1 219 ? 4.214 41.098 -10.532 1.00 10.58 216 LEU A O 1
ATOM 3661 N N . ASN A 1 220 ? 3.093 43.048 -10.656 1.00 8.76 217 ASN A N 1
ATOM 3662 C CA . ASN A 1 220 ? 2.323 42.878 -9.432 1.00 8.95 217 ASN A CA 1
ATOM 3663 C C . ASN A 1 220 ? 0.849 43.168 -9.715 1.00 8.62 217 ASN A C 1
ATOM 3664 O O . ASN A 1 220 ? 0.524 44.216 -10.270 1.00 9.04 217 ASN A O 1
ATOM 3675 N N . ASP A 1 221 ? -0.041 42.254 -9.341 1.00 9.13 218 ASP A N 1
ATOM 3676 C CA . ASP A 1 221 ? -1.449 42.628 -9.321 1.00 9.06 218 ASP A CA 1
ATOM 3677 C C . ASP A 1 221 ? -1.642 43.530 -8.084 1.00 8.74 218 ASP A C 1
ATOM 3678 O O . ASP A 1 221 ? -0.705 43.775 -7.309 1.00 8.95 218 ASP A O 1
ATOM 3687 N N . SER A 1 222 ? -2.861 44.019 -7.912 1.00 9.03 219 SER A N 1
ATOM 3688 C CA . SER A 1 222 ? -3.201 44.892 -6.803 1.00 9.10 219 SER A CA 1
ATOM 3689 C C . SER A 1 222 ? -4.372 44.352 -5.999 1.00 9.40 219 SER A C 1
ATOM 3690 O O . SER A 1 222 ? -5.366 43.896 -6.560 1.00 9.65 219 SER A O 1
ATOM 3698 N N . LYS A 1 223 ? -4.266 44.460 -4.683 1.00 9.35 220 LYS A N 1
ATOM 3699 C CA . LYS A 1 223 ? -5.382 44.134 -3.808 1.00 9.49 220 LYS A CA 1
ATOM 3700 C C . LYS A 1 223 ? -6.512 45.158 -3.895 1.00 9.35 220 LYS A C 1
ATOM 3701 O O . LYS A 1 223 ? -7.585 44.902 -3.362 1.00 10.26 220 LYS A O 1
ATOM 3736 N N . TYR A 1 224 ? -6.267 46.299 -4.538 1.00 9.27 221 TYR A N 1
ATOM 3737 C CA . TYR A 1 224 ? -7.216 47.406 -4.532 1.00 9.92 221 TYR A CA 1
ATOM 3738 C C . TYR A 1 224 ? -7.488 47.896 -5.936 1.00 9.45 221 TYR A C 1
ATOM 3739 O O . TYR A 1 224 ? -6.729 47.647 -6.872 1.00 9.67 221 TYR A O 1
ATOM 3757 N N . PRO A 1 225 ? -8.582 48.654 -6.093 1.00 9.94 222 PRO A N 1
ATOM 3758 C CA . PRO A 1 225 ? -8.942 49.172 -7.411 1.00 10.20 222 PRO A CA 1
ATOM 3759 C C . PRO A 1 225 ? -7.991 50.244 -7.927 1.00 9.36 222 PRO A C 1
ATOM 3760 O O . PRO A 1 225 ? -7.139 50.789 -7.209 1.00 9.28 222 PRO A O 1
ATOM 3771 N N . LEU A 1 226 ? -8.189 50.567 -9.196 1.00 9.71 223 LEU A N 1
ATOM 3772 C CA . LEU A 1 226 ? -7.499 51.660 -9.844 1.00 8.99 223 LEU A CA 1
ATOM 3773 C C . LEU A 1 226 ? -7.578 52.906 -8.985 1.00 8.99 223 LEU A C 1
ATOM 3774 O O . LEU A 1 226 ? -8.652 53.287 -8.543 1.00 9.75 223 LEU A O 1
ATOM 3790 N N . GLY A 1 227 ? -6.451 53.565 -8.774 1.00 8.76 224 GLY A N 1
ATOM 3791 C CA . GLY A 1 227 ? -6.428 54.832 -8.077 1.00 9.14 224 GLY A CA 1
ATOM 3792 C C . GLY A 1 227 ? -6.419 54.757 -6.563 1.00 9.27 224 GLY A C 1
ATOM 3793 O O . GLY A 1 227 ? -6.434 55.785 -5.907 1.00 9.81 224 GLY A O 1
ATOM 3797 N N . ALA A 1 228 ? -6.357 53.555 -5.990 1.00 9.37 225 ALA A N 1
ATOM 3798 C CA . ALA A 1 228 ? -6.549 53.398 -4.553 1.00 9.53 225 ALA A CA 1
ATOM 3799 C C . ALA A 1 228 ? -5.389 53.918 -3.700 1.00 9.73 225 ALA A C 1
ATOM 3800 O O . ALA A 1 228 ? -5.580 54.127 -2.505 1.00 10.53 225 ALA A O 1
ATOM 3807 N N . ALA A 1 229 ? -4.184 54.037 -4.259 1.00 9.66 226 ALA A N 1
ATOM 3808 C CA . ALA A 1 229 ? -3.027 54.538 -3.497 1.00 9.39 226 ALA A CA 1
ATOM 3809 C C . ALA A 1 229 ? -2.726 53.714 -2.239 1.00 9.93 226 ALA A C 1
ATOM 3810 O O . ALA A 1 229 ? -2.334 54.274 -1.231 1.00 12.26 226 ALA A O 1
ATOM 3817 N N . LYS A 1 230 ? -2.844 52.392 -2.319 1.00 9.87 227 LYS A N 1
ATOM 3818 C CA . LYS A 1 230 ? -2.713 51.528 -1.138 1.00 10.61 227 LYS A CA 1
ATOM 3819 C C . LYS A 1 230 ? -1.405 50.748 -1.033 1.00 10.09 227 LYS A C 1
ATOM 3820 O O . LYS A 1 230 ? -1.016 50.354 0.064 1.00 11.34 227 LYS A O 1
ATOM 3839 N N . ASP A 1 231 ? -0.752 50.480 -2.157 1.00 9.66 228 ASP A N 1
ATOM 3840 C CA . ASP A 1 231 ? 0.476 49.671 -2.205 1.00 9.51 228 ASP A CA 1
ATOM 3841 C C . ASP A 1 231 ? 0.355 48.354 -1.448 1.00 9.47 228 ASP A C 1
ATOM 3842 O O . ASP A 1 231 ? 1.104 48.053 -0.540 1.00 10.53 228 ASP A O 1
ATOM 3851 N N . ARG A 1 232 ? -0.588 47.544 -1.905 1.00 20.63 229 ARG A N 1
ATOM 3852 C CA . ARG A 1 232 ? -0.719 46.167 -1.455 1.00 28.30 229 ARG A CA 1
ATOM 3853 C C . ARG A 1 232 ? -0.757 45.259 -2.682 1.00 18.19 229 ARG A C 1
ATOM 3854 O O . ARG A 1 232 ? -1.760 45.190 -3.425 1.00 11.13 229 ARG A O 1
ATOM 3875 N N . HIS A 1 233 ? 0.368 44.575 -2.902 1.00 9.25 230 HIS A N 1
ATOM 3876 C CA . HIS A 1 233 ? 0.508 43.737 -4.064 1.00 9.59 230 HIS A CA 1
ATOM 3877 C C . HIS A 1 233 ? -0.360 42.487 -3.928 1.00 9.75 230 HIS A C 1
ATOM 3878 O O . HIS A 1 233 ? -0.637 42.007 -2.827 1.00 10.77 230 HIS A O 1
ATOM 3892 N N . GLU A 1 234 ? -0.731 41.930 -5.070 1.00 10.45 231 GLU A N 1
ATOM 3893 C CA . GLU A 1 234 ? -1.542 40.728 -5.127 1.00 10.27 231 GLU A CA 1
ATOM 3894 C C . GLU A 1 234 ? -0.958 39.797 -6.194 1.00 10.04 231 GLU A C 1
ATOM 3895 O O . GLU A 1 234 ? -0.315 40.226 -7.157 1.00 10.52 231 GLU A O 1
ATOM 3907 N N . ARG A 1 235 ? -1.219 38.510 -5.989 1.00 10.69 232 ARG A N 1
ATOM 3908 C CA . ARG A 1 235 ? -0.850 37.462 -6.926 1.00 11.90 232 ARG A CA 1
ATOM 3909 C C . ARG A 1 235 ? -1.446 37.713 -8.305 1.00 10.99 232 ARG A C 1
ATOM 3910 O O . ARG A 1 235 ? -2.565 38.202 -8.430 1.00 10.97 232 ARG A O 1
ATOM 3931 N N . ILE A 1 236 ? -0.697 37.361 -9.341 1.00 11.89 233 ILE A N 1
ATOM 3932 C CA . ILE A 1 236 ? -1.124 37.626 -10.710 1.00 11.90 233 ILE A CA 1
ATOM 3933 C C . ILE A 1 236 ? -2.464 36.970 -10.976 1.00 12.52 233 ILE A C 1
ATOM 3934 O O . ILE A 1 236 ? -2.626 35.753 -10.822 1.00 13.65 233 ILE A O 1
ATOM 3950 N N . GLY A 1 237 ? -3.428 37.783 -11.399 1.00 12.03 234 GLY A N 1
ATOM 3951 C CA . GLY A 1 237 ? -4.749 37.285 -11.735 1.00 12.83 234 GLY A CA 1
ATOM 3952 C C . GLY A 1 237 ? -5.732 37.284 -10.584 1.00 12.80 234 GLY A C 1
ATOM 3953 O O . GLY A 1 237 ? -6.911 37.043 -10.793 1.00 14.13 234 GLY A O 1
ATOM 3957 N N . SER A 1 238 ? -5.258 37.557 -9.375 1.00 11.47 235 SER A N 1
ATOM 3958 C CA . SER A 1 238 ? -6.111 37.518 -8.202 1.00 11.89 235 SER A CA 1
ATOM 3959 C C . SER A 1 238 ? -6.567 38.883 -7.732 1.00 10.88 235 SER A C 1
ATOM 3960 O O . SER A 1 238 ? -7.302 38.970 -6.752 1.00 12.41 235 SER A O 1
ATOM 3968 N N . GLY A 1 239 ? -6.146 39.939 -8.419 1.00 10.57 236 GLY A N 1
ATOM 3969 C CA . GLY A 1 239 ? -6.475 41.285 -7.989 1.00 10.25 236 GLY A CA 1
ATOM 3970 C C . GLY A 1 239 ? -7.239 42.074 -9.023 1.00 9.61 236 GLY A C 1
ATOM 3971 O O . GLY A 1 239 ? -7.870 41.535 -9.932 1.00 10.80 236 GLY A O 1
ATOM 3975 N N . PHE A 1 240 ? -7.210 43.388 -8.867 1.00 9.16 237 PHE A N 1
ATOM 3976 C CA . PHE A 1 240 ? -8.015 44.278 -9.686 1.00 9.88 237 PHE A CA 1
ATOM 3977 C C . PHE A 1 240 ? -7.449 44.550 -11.072 1.00 9.77 237 PHE A C 1
ATOM 3978 O O . PHE A 1 240 ? -8.166 45.089 -11.927 1.00 10.42 237 PHE A O 1
ATOM 3995 N N . ILE A 1 241 ? -6.198 44.177 -11.320 1.00 9.51 238 ILE A N 1
ATOM 3996 C CA . ILE A 1 241 ? -5.712 44.170 -12.699 1.00 9.73 238 ILE A CA 1
ATOM 3997 C C . ILE A 1 241 ? -6.260 42.917 -13.385 1.00 10.78 238 ILE A C 1
ATOM 3998 O O . ILE A 1 241 ? -6.928 42.996 -14.423 1.00 11.52 238 ILE A O 1
ATOM 4014 N N . GLY A 1 242 ? -6.024 41.766 -12.770 1.00 11.00 239 GLY A N 1
ATOM 4015 C CA . GLY A 1 242 ? -6.706 40.553 -13.144 1.00 12.03 239 GLY A CA 1
ATOM 4016 C C . GLY A 1 242 ? -6.151 39.890 -14.386 1.00 11.41 239 GLY A C 1
ATOM 4017 O O . GLY A 1 242 ? -5.252 40.391 -15.051 1.00 11.74 239 GLY A O 1
ATOM 4021 N N . GLU A 1 243 ? -6.707 38.731 -14.709 1.00 12.69 240 GLU A N 1
ATOM 4022 C CA . GLU A 1 243 ? -6.270 38.023 -15.893 1.00 13.72 240 GLU A CA 1
ATOM 4023 C C . GLU A 1 243 ? -6.537 38.845 -17.146 1.00 13.28 240 GLU A C 1
ATOM 4024 O O . GLU A 1 243 ? -5.698 38.922 -18.027 1.00 13.86 240 GLU A O 1
ATOM 4044 N N . GLU A 1 244 ? -7.707 39.473 -17.215 1.00 14.36 241 GLU A N 1
ATOM 4045 C CA . GLU A 1 244 ? -8.057 40.237 -18.400 1.00 15.01 241 GLU A CA 1
ATOM 4046 C C . GLU A 1 244 ? -7.164 41.466 -18.551 1.00 13.51 241 GLU A C 1
ATOM 4047 O O . GLU A 1 244 ? -6.780 41.827 -19.657 1.00 14.49 241 GLU A O 1
ATOM 4059 N N . GLY A 1 245 ? -6.857 42.124 -17.443 1.00 13.35 242 GLY A N 1
ATOM 4060 C CA . GLY A 1 245 ? -6.010 43.297 -17.498 1.00 13.01 242 GLY A CA 1
ATOM 4061 C C . GLY A 1 245 ? -4.583 42.965 -17.887 1.00 11.58 242 GLY A C 1
ATOM 4062 O O . GLY A 1 245 ? -3.973 43.638 -18.723 1.00 12.66 242 GLY A O 1
ATOM 4066 N N . PHE A 1 246 ? -4.034 41.919 -17.277 1.00 11.15 243 PHE A N 1
ATOM 4067 C CA . PHE A 1 246 ? -2.700 41.517 -17.650 1.00 11.64 243 PHE A CA 1
ATOM 4068 C C . PHE A 1 246 ? -2.644 41.041 -19.101 1.00 11.77 243 PHE A C 1
ATOM 4069 O O . PHE A 1 246 ? -1.654 41.289 -19.782 1.00 12.30 243 PHE A O 1
ATOM 4086 N N . ALA A 1 247 ? -3.700 40.406 -19.602 1.00 12.62 244 ALA A N 1
ATOM 4087 C CA . ALA A 1 247 ? -3.691 40.006 -21.004 1.00 12.94 244 ALA A CA 1
ATOM 4088 C C . ALA A 1 247 ? -3.530 41.218 -21.915 1.00 13.09 244 ALA A C 1
ATOM 4089 O O . ALA A 1 247 ? -2.826 41.150 -22.900 1.00 14.48 244 ALA A O 1
ATOM 4096 N N . VAL A 1 248 ? -4.198 42.324 -21.600 1.00 12.86 245 VAL A N 1
ATOM 4097 C CA . VAL A 1 248 ? -4.031 43.547 -22.371 1.00 12.99 245 VAL A CA 1
ATOM 4098 C C . VAL A 1 248 ? -2.579 44.041 -22.296 1.00 12.60 245 VAL A C 1
ATOM 4099 O O . VAL A 1 248 ? -1.936 44.304 -23.306 1.00 13.74 245 VAL A O 1
ATOM 4112 N N . PHE A 1 249 ? -2.048 44.131 -21.090 1.00 12.09 246 PHE A N 1
ATOM 4113 C CA . PHE A 1 249 ? -0.678 44.618 -20.889 1.00 11.75 246 PHE A CA 1
ATOM 4114 C C . PHE A 1 249 ? 0.336 43.752 -21.636 1.00 11.91 246 PHE A C 1
ATOM 4115 O O . PHE A 1 249 ? 1.217 44.277 -22.305 1.00 12.26 246 PHE A O 1
ATOM 4132 N N . PHE A 1 250 ? 0.186 42.437 -21.542 1.00 11.77 247 PHE A N 1
ATOM 4133 C CA . PHE A 1 250 ? 1.129 41.507 -22.138 1.00 12.79 247 PHE A CA 1
ATOM 4134 C C . PHE A 1 250 ? 1.107 41.547 -23.655 1.00 13.71 247 PHE A C 1
ATOM 4135 O O . PHE A 1 250 ? 2.045 41.080 -24.301 1.00 15.50 247 PHE A O 1
ATOM 4152 N N . SER A 1 251 ? 0.024 42.053 -24.232 1.00 13.79 248 SER A N 1
ATOM 4153 C CA . SER A 1 251 ? -0.144 42.014 -25.680 1.00 14.86 248 SER A CA 1
ATOM 4154 C C . SER A 1 251 ? 0.766 42.988 -26.416 1.00 14.94 248 SER A C 1
ATOM 4155 O O . SER A 1 251 ? 0.949 42.859 -27.621 1.00 16.33 248 SER A O 1
ATOM 4163 N N . PHE A 1 252 ? 1.354 43.939 -25.702 1.00 14.05 249 PHE A N 1
ATOM 4164 C CA . PHE A 1 252 ? 2.230 44.924 -26.319 1.00 14.12 249 PHE A CA 1
ATOM 4165 C C . PHE A 1 252 ? 3.646 44.408 -26.407 1.00 14.56 249 PHE A C 1
ATOM 4166 O O . PHE A 1 252 ? 4.250 44.031 -25.405 1.00 14.17 249 PHE A O 1
ATOM 4183 N N . LYS A 1 253 ? 4.201 44.400 -27.611 1.00 16.12 250 LYS A N 1
ATOM 4184 C CA . LYS A 1 253 ? 5.569 43.944 -27.795 1.00 17.97 250 LYS A CA 1
ATOM 4185 C C . LYS A 1 253 ? 6.576 44.795 -26.986 1.00 15.43 250 LYS A C 1
ATOM 4186 O O . LYS A 1 253 ? 7.575 44.262 -26.503 1.00 15.51 250 LYS A O 1
ATOM 4205 N N . GLU A 1 254 ? 6.303 46.091 -26.832 1.00 14.68 251 GLU A N 1
ATOM 4206 C CA . GLU A 1 254 ? 7.170 46.962 -26.049 1.00 14.44 251 GLU A CA 1
ATOM 4207 C C . GLU A 1 254 ? 7.277 46.463 -24.602 1.00 13.78 251 GLU A C 1
ATOM 4208 O O . GLU A 1 254 ? 8.330 46.576 -23.973 1.00 15.31 251 GLU A O 1
ATOM 4220 N N . ILE A 1 255 ? 6.180 45.922 -24.086 1.00 12.67 252 ILE A N 1
ATOM 4221 C CA . ILE A 1 255 ? 6.138 45.377 -22.738 1.00 11.88 252 ILE A CA 1
ATOM 4222 C C . ILE A 1 255 ? 6.846 44.023 -22.667 1.00 12.23 252 ILE A C 1
ATOM 4223 O O . ILE A 1 255 ? 7.624 43.756 -21.755 1.00 12.46 252 ILE A O 1
ATOM 4239 N N . GLN A 1 256 ? 6.610 43.173 -23.662 1.00 13.54 253 GLN A N 1
ATOM 4240 C CA . GLN A 1 256 ? 7.273 41.870 -23.727 1.00 14.29 253 GLN A CA 1
ATOM 4241 C C . GLN A 1 256 ? 8.797 41.979 -23.805 1.00 14.41 253 GLN A C 1
ATOM 4242 O O . GLN A 1 256 ? 9.501 41.039 -23.443 1.00 15.87 253 GLN A O 1
ATOM 4256 N N . GLU A 1 257 ? 9.310 43.088 -24.319 1.00 14.80 254 GLU A N 1
ATOM 4257 C CA . GLU A 1 257 ? 10.746 43.240 -24.459 1.00 16.33 254 GLU A CA 1
ATOM 4258 C C . GLU A 1 257 ? 11.488 43.445 -23.143 1.00 14.15 254 GLU A C 1
ATOM 4259 O O . GLU A 1 257 ? 12.705 43.309 -23.098 1.00 15.03 254 GLU A O 1
ATOM 4271 N N . VAL A 1 258 ? 10.763 43.754 -22.084 1.00 13.11 255 VAL A N 1
ATOM 4272 C CA . VAL A 1 258 ? 11.367 44.135 -20.824 1.00 12.29 255 VAL A CA 1
ATOM 4273 C C . VAL A 1 258 ? 11.187 43.004 -19.815 1.00 11.62 255 VAL A C 1
ATOM 4274 O O . VAL A 1 258 ? 10.116 42.398 -19.773 1.00 11.98 255 VAL A O 1
ATOM 4287 N N . PRO A 1 259 ? 12.193 42.725 -18.968 1.00 11.03 256 PRO A N 1
ATOM 4288 C CA . PRO A 1 259 ? 11.969 41.714 -17.933 1.00 11.67 256 PRO A CA 1
ATOM 4289 C C . PRO A 1 259 ? 10.816 42.035 -16.980 1.00 10.68 256 PRO A C 1
ATOM 4290 O O . PRO A 1 259 ? 10.667 43.168 -16.544 1.00 10.87 256 PRO A O 1
ATOM 4301 N N . TRP A 1 260 ? 10.029 41.009 -16.681 1.00 10.43 257 TRP A N 1
ATOM 4302 C CA . TRP A 1 260 ? 8.896 41.062 -15.752 1.00 10.46 257 TRP A CA 1
ATOM 4303 C C . TRP A 1 260 ? 9.316 40.365 -14.471 1.00 10.00 257 TRP A C 1
ATOM 4304 O O . TRP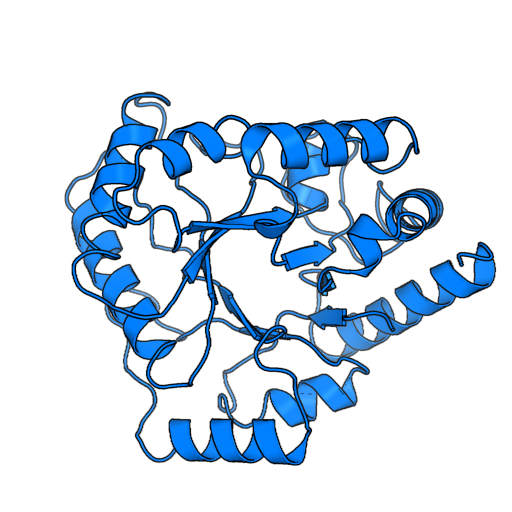 A 1 260 ? 9.584 39.166 -14.474 1.00 12.11 257 TRP A O 1
ATOM 4325 N N . ILE A 1 261 ? 9.363 41.121 -13.379 1.00 9.67 258 ILE A N 1
ATOM 4326 C CA . ILE A 1 261 ? 9.826 40.618 -12.103 1.00 9.35 258 ILE A CA 1
ATOM 4327 C C . ILE A 1 261 ? 8.665 40.673 -11.106 1.00 9.44 258 ILE A C 1
ATOM 4328 O O . ILE A 1 261 ? 8.163 41.736 -10.764 1.00 9.63 258 ILE A O 1
ATOM 4344 N N . LEU A 1 262 ? 8.255 39.502 -10.640 1.00 9.64 259 LEU A N 1
ATOM 4345 C CA . LEU A 1 262 ? 7.182 39.381 -9.661 1.00 10.20 259 LEU A CA 1
ATOM 4346 C C . LEU A 1 262 ? 7.637 39.834 -8.283 1.00 10.19 259 LEU A C 1
ATOM 4347 O O . LEU A 1 262 ? 8.672 39.384 -7.788 1.00 11.14 259 LEU A O 1
ATOM 4363 N N . GLU A 1 263 ? 6.821 40.678 -7.649 1.00 9.90 260 GLU A N 1
ATOM 4364 C CA . GLU A 1 263 ? 6.976 41.022 -6.229 1.00 10.08 260 GLU A CA 1
ATOM 4365 C C . GLU A 1 263 ? 5.664 40.712 -5.518 1.00 10.27 260 GLU A C 1
ATOM 4366 O O . GLU A 1 263 ? 5.223 41.410 -4.610 1.00 10.91 260 GLU A O 1
ATOM 4378 N N . THR A 1 264 ? 5.030 39.639 -5.949 1.00 11.36 261 THR A N 1
ATOM 4379 C CA . THR A 1 264 ? 3.711 39.283 -5.472 1.00 11.39 261 THR A CA 1
ATOM 4380 C C . THR A 1 264 ? 3.861 38.533 -4.140 1.00 12.26 261 THR A C 1
ATOM 4381 O O . THR A 1 264 ? 4.955 38.078 -3.790 1.00 13.19 261 THR A O 1
ATOM 4392 N N . PRO A 1 265 ? 2.777 38.440 -3.367 1.00 13.22 262 PRO A N 1
ATOM 4393 C CA . PRO A 1 265 ? 2.877 37.785 -2.061 1.00 15.34 262 PRO A CA 1
ATOM 4394 C C . PRO A 1 265 ? 3.384 36.356 -2.166 1.00 17.43 262 PRO A C 1
ATOM 4395 O O . PRO A 1 265 ? 3.078 35.622 -3.110 1.00 19.79 262 PRO A O 1
ATOM 4406 N N . GLY A 1 266 ? 4.169 35.956 -1.174 1.00 18.72 263 GLY A N 1
ATOM 4407 C CA . GLY A 1 266 ? 4.651 34.588 -1.101 1.00 21.07 263 GLY A CA 1
ATOM 4408 C C . GLY A 1 266 ? 6.137 34.456 -1.366 1.00 21.77 263 GLY A C 1
ATOM 4409 O O . GLY A 1 266 ? 6.869 35.448 -1.424 1.00 24.06 263 GLY A O 1
ATOM 4413 N N . GLY A 1 267 ? 6.581 33.214 -1.511 1.00 23.09 264 GLY A N 1
ATOM 4414 C CA . GLY A 1 267 ? 7.975 32.918 -1.774 1.00 24.52 264 GLY A CA 1
ATOM 4415 C C . GLY A 1 267 ? 8.161 32.212 -3.104 1.00 22.72 264 GLY A C 1
ATOM 4416 O O . GLY A 1 267 ? 7.335 32.333 -4.007 1.00 21.67 264 GLY A O 1
ATOM 4420 N N . ASN A 1 268 ? 9.250 31.458 -3.226 1.00 22.23 265 ASN A N 1
ATOM 4421 C CA . ASN A 1 268 ? 9.580 30.805 -4.490 1.00 21.16 265 ASN A CA 1
ATOM 4422 C C . ASN A 1 268 ? 8.421 29.959 -5.046 1.00 20.86 265 ASN A C 1
ATOM 4423 O O . ASN A 1 268 ? 8.148 29.976 -6.243 1.00 20.96 265 ASN A O 1
ATOM 4434 N N . GLU A 1 269 ? 7.727 29.220 -4.194 1.00 22.57 266 GLU A N 1
ATOM 4435 C CA . GLU A 1 269 ? 6.672 28.337 -4.686 1.00 23.83 266 GLU A CA 1
ATOM 4436 C C . GLU A 1 269 ? 5.476 29.114 -5.248 1.00 20.26 266 GLU A C 1
ATOM 4437 O O . GLU A 1 269 ? 4.935 28.754 -6.298 1.00 21.46 266 GLU A O 1
ATOM 4449 N N . GLU A 1 270 ? 5.067 30.177 -4.565 1.00 20.09 267 GLU A N 1
ATOM 4450 C CA . GLU A 1 270 ? 3.987 31.018 -5.063 1.00 19.10 267 GLU A CA 1
ATOM 4451 C C . GLU A 1 270 ? 4.423 31.727 -6.338 1.00 16.69 267 GLU A C 1
ATOM 4452 O O . GLU A 1 270 ? 3.631 31.925 -7.264 1.00 15.60 267 GLU A O 1
ATOM 4464 N N . HIS A 1 271 ? 5.687 32.129 -6.386 1.00 15.65 268 HIS A N 1
ATOM 4465 C CA . HIS A 1 271 ? 6.190 32.788 -7.572 1.00 14.19 268 HIS A CA 1
ATOM 4466 C C . HIS A 1 271 ? 6.249 31.840 -8.759 1.00 14.60 268 HIS A C 1
ATOM 4467 O O . HIS A 1 271 ? 5.952 32.255 -9.873 1.00 14.39 268 HIS A O 1
ATOM 4481 N N . ALA A 1 272 ? 6.586 30.572 -8.530 1.00 15.53 269 ALA A N 1
ATOM 4482 C CA . ALA A 1 272 ? 6.522 29.592 -9.595 1.00 15.44 269 ALA A CA 1
ATOM 4483 C C . ALA A 1 272 ? 5.083 29.489 -10.132 1.00 15.64 269 ALA A C 1
ATOM 4484 O O . ALA A 1 272 ? 4.869 29.392 -11.348 1.00 15.55 269 ALA A O 1
ATOM 4491 N N . GLU A 1 273 ? 4.111 29.501 -9.230 1.00 15.32 270 GLU A N 1
ATOM 4492 C CA . GLU A 1 273 ? 2.722 29.453 -9.647 1.00 15.84 270 GLU A CA 1
ATOM 4493 C C . GLU A 1 273 ? 2.353 30.695 -10.453 1.00 14.90 270 GLU A C 1
ATOM 4494 O O . GLU A 1 273 ? 1.614 30.594 -11.438 1.00 15.10 270 GLU A O 1
ATOM 4506 N N . ASP A 1 274 ? 2.839 31.860 -10.030 1.00 14.27 271 ASP A N 1
ATOM 4507 C CA . ASP A 1 274 ? 2.534 33.087 -10.747 1.00 14.01 271 ASP A CA 1
ATOM 4508 C C . ASP A 1 274 ? 3.153 33.078 -12.144 1.00 12.89 271 ASP A C 1
ATOM 4509 O O . ASP A 1 274 ? 2.538 33.581 -13.083 1.00 13.18 271 ASP A O 1
ATOM 4518 N N . ILE A 1 275 ? 4.358 32.519 -12.298 1.00 13.20 272 ILE A N 1
ATOM 4519 C CA . ILE A 1 275 ? 4.960 32.436 -13.614 1.00 13.93 272 ILE A CA 1
ATOM 4520 C C . ILE A 1 275 ? 4.107 31.528 -14.500 1.00 14.15 272 ILE A C 1
ATOM 4521 O O . ILE A 1 275 ? 3.827 31.858 -15.651 1.00 14.44 272 ILE A O 1
ATOM 4537 N N . LYS A 1 276 ? 3.663 30.395 -13.970 1.00 14.42 273 LYS A N 1
ATOM 4538 C CA . LYS A 1 276 ? 2.767 29.533 -14.728 1.00 15.15 273 LYS A CA 1
ATOM 4539 C C . LYS A 1 276 ? 1.498 30.285 -15.110 1.00 15.20 273 LYS A C 1
ATOM 4540 O O . LYS A 1 276 ? 1.010 30.125 -16.222 1.00 15.83 273 LYS A O 1
ATOM 4559 N N . LYS A 1 277 ? 0.954 31.086 -14.193 1.00 13.75 274 LYS A N 1
ATOM 4560 C CA . LYS A 1 277 ? -0.247 31.871 -14.480 1.00 14.06 274 LYS A CA 1
ATOM 4561 C C . LYS A 1 277 ? -0.007 32.857 -15.624 1.00 13.84 274 LYS A C 1
ATOM 4562 O O . LYS A 1 277 ? -0.870 33.036 -16.476 1.00 14.87 274 LYS A O 1
ATOM 4596 N N . VAL A 1 278 ? 1.143 33.523 -15.635 1.00 13.45 275 VAL A N 1
ATOM 4597 C CA . VAL A 1 278 ? 1.457 34.429 -16.728 1.00 13.37 275 VAL A CA 1
ATOM 4598 C C . VAL A 1 278 ? 1.395 33.703 -18.069 1.00 14.86 275 VAL A C 1
ATOM 4599 O O . VAL A 1 278 ? 0.782 34.186 -19.020 1.00 14.86 275 VAL A O 1
ATOM 4612 N N . PHE A 1 279 ? 2.021 32.541 -18.152 1.00 15.28 276 PHE A N 1
ATOM 4613 C CA . PHE A 1 279 ? 1.975 31.798 -19.393 1.00 16.15 276 PHE A CA 1
ATOM 4614 C C . PHE A 1 279 ? 0.579 31.266 -19.705 1.00 16.76 276 PHE A C 1
ATOM 4615 O O . PHE A 1 279 ? 0.199 31.196 -20.877 1.00 17.73 276 PHE A O 1
ATOM 4632 N N . GLU A 1 280 ? -0.191 30.925 -18.673 1.00 16.99 277 GLU A N 1
ATOM 4633 C CA . GLU A 1 280 ? -1.593 30.516 -18.884 1.00 19.28 277 GLU A CA 1
ATOM 4634 C C . GLU A 1 280 ? -2.375 31.666 -19.497 1.00 18.04 277 GLU A C 1
ATOM 4635 O O . GLU A 1 280 ? -3.202 31.449 -20.383 1.00 18.90 277 GLU A O 1
ATOM 4647 N N . ILE A 1 281 ? -2.180 32.874 -18.984 1.00 16.56 278 ILE A N 1
ATOM 4648 C CA . ILE A 1 281 ? -2.875 34.032 -19.516 1.00 16.62 278 ILE A CA 1
ATOM 4649 C C . ILE A 1 281 ? -2.503 34.255 -20.979 1.00 17.07 278 ILE A C 1
ATOM 4650 O O . ILE A 1 281 ? -3.372 34.456 -21.819 1.00 17.98 278 ILE A O 1
ATOM 4666 N N . ILE A 1 282 ? -1.211 34.228 -21.280 1.00 17.45 279 ILE A N 1
ATOM 4667 C CA . ILE A 1 282 ? -0.754 34.377 -22.658 1.00 18.31 279 ILE A CA 1
ATOM 4668 C C . ILE A 1 282 ? -1.413 33.344 -23.590 1.00 22.84 279 ILE A C 1
ATOM 4669 O O . ILE A 1 282 ? -1.836 33.679 -24.695 1.00 22.69 279 ILE A O 1
ATOM 4685 N N . GLU A 1 283 ? -1.511 32.105 -23.122 1.00 32.76 280 GLU A N 1
ATOM 4686 C CA . GLU A 1 283 ? -2.111 31.035 -23.915 1.00 35.88 280 GLU A CA 1
ATOM 4687 C C . GLU A 1 283 ? -3.630 31.207 -24.061 1.00 32.22 280 GLU A C 1
ATOM 4688 O O . GLU A 1 283 ? -4.164 31.170 -25.170 1.00 28.08 280 GLU A O 1
ATOM 4700 N N . LYS A 1 284 ? -4.312 31.407 -22.937 1.00 24.27 281 LYS A N 1
ATOM 4701 C CA . LYS A 1 284 ? -5.771 31.509 -22.899 1.00 24.01 281 LYS A CA 1
ATOM 4702 C C . LYS A 1 284 ? -6.311 32.668 -23.734 1.00 22.65 281 LYS A C 1
ATOM 4703 O O . LYS A 1 284 ? -7.352 32.537 -24.384 1.00 23.57 281 LYS A O 1
ATOM 4722 N N . PHE A 1 285 ? -5.610 33.797 -23.699 1.00 22.18 282 PHE A N 1
ATOM 4723 C CA . PHE A 1 285 ? -6.057 34.996 -24.395 1.00 21.82 282 PHE A CA 1
ATOM 4724 C C . PHE A 1 285 ? -5.453 35.127 -25.793 1.00 23.36 282 PHE A C 1
ATOM 4725 O O . PHE A 1 285 ? -5.707 36.109 -26.492 1.00 24.65 282 PHE A O 1
ATOM 4742 N N . GLY A 1 286 ? -4.679 34.126 -26.209 1.00 24.05 283 GLY A N 1
ATOM 4743 C CA . GLY A 1 286 ? -4.158 34.063 -27.569 1.00 24.93 283 GLY 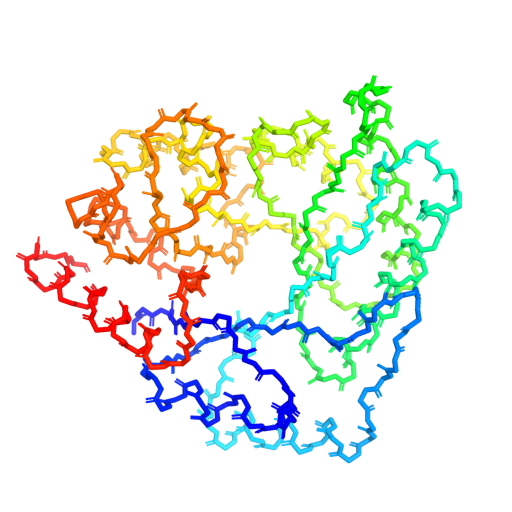A CA 1
ATOM 4744 C C . GLY A 1 286 ? -3.204 35.200 -27.880 1.00 24.49 283 GLY A C 1
ATOM 4745 O O . GLY A 1 286 ? -3.209 35.757 -28.976 1.00 27.31 283 GLY A O 1
ATOM 4749 N N . ILE A 1 287 ? -2.374 35.553 -26.906 1.00 23.38 284 ILE A N 1
ATOM 4750 C CA . ILE A 1 287 ? -1.468 36.676 -27.061 1.00 23.10 284 ILE A CA 1
ATOM 4751 C C . ILE A 1 287 ? -0.251 36.293 -27.889 1.00 22.58 284 ILE A C 1
ATOM 4752 O O . ILE A 1 287 ? 0.416 35.289 -27.621 1.00 23.94 284 ILE A O 1
ATOM 4768 N N . GLU A 1 288 ? 0.033 37.122 -28.887 1.00 23.94 285 GLU A N 1
ATOM 4769 C CA . GLU A 1 288 ? 1.120 36.884 -29.822 1.00 25.84 285 GLU A CA 1
ATOM 4770 C C . GLU A 1 288 ? 2.392 37.605 -29.415 1.00 30.27 285 GLU A C 1
ATOM 4771 O O . GLU A 1 288 ? 3.456 37.331 -29.982 1.00 36.84 285 GLU A O 1
#

Secondary structure (DSSP, 8-state):
---EEEE---TT-GGGHHHHHHHTT-SEEEE-S---SSS--PPPPHHHHHHHHHHHHHTT--GGGEEEE--TT--TT-SSHHHHHHHHHHHHHHHHHHHHHT--EEEE--EE-TTS-HHHHHHHHHHHHHHHHTT--SPEEEEEP----TTEE-SSHHHHHHHHHHSTTGGGEEEEEEHHHHHHTT--TTSHHHHHHHHHHHHHHT-GGGEEEEEE-EESS-TT-----EE-TTSSSSHHHHHHHHHT-HHHHTS-EEE--SS-HHHHHHHHHHHHHHHHHTT--